Protein AF-A0A257SGB7-F1 (afdb_monomer)

Organism: NCBI:txid160808

Structure (mmCIF, N/CA/C/O backbone):
data_AF-A0A257SGB7-F1
#
_entry.id   AF-A0A257SGB7-F1
#
loop_
_atom_site.group_PDB
_atom_site.id
_atom_site.type_symbol
_atom_site.label_atom_id
_atom_site.label_alt_id
_atom_site.label_comp_id
_atom_site.label_asym_id
_atom_site.label_entity_id
_atom_site.label_seq_id
_atom_site.pdbx_PDB_ins_code
_atom_site.Cartn_x
_atom_site.Cartn_y
_atom_site.Cartn_z
_atom_site.occupancy
_atom_site.B_iso_or_equiv
_atom_site.auth_seq_id
_atom_site.auth_comp_id
_atom_site.auth_asym_id
_atom_site.auth_atom_id
_atom_site.pdbx_PDB_model_num
ATOM 1 N N . MET A 1 1 ? -51.794 -11.811 70.318 1.00 38.38 1 MET A N 1
ATOM 2 C CA . MET A 1 1 ? -51.859 -12.802 69.221 1.00 38.38 1 MET A CA 1
ATOM 3 C C . MET A 1 1 ? -51.939 -12.032 67.896 1.00 38.38 1 MET A C 1
ATOM 5 O O . MET A 1 1 ? -53.021 -11.659 67.485 1.00 38.38 1 MET A O 1
ATOM 9 N N . ILE A 1 2 ? -50.851 -11.337 67.547 1.00 39.12 2 ILE A N 1
ATOM 10 C CA . ILE A 1 2 ? -49.925 -11.574 66.412 1.00 39.12 2 ILE A CA 1
ATOM 11 C C . ILE A 1 2 ? -50.602 -11.453 65.033 1.00 39.12 2 ILE A C 1
ATOM 13 O O . ILE A 1 2 ? -51.213 -12.390 64.535 1.00 39.12 2 ILE A O 1
ATOM 17 N N . ILE A 1 3 ? -50.416 -10.280 64.424 1.00 42.62 3 ILE A N 1
ATOM 18 C CA . ILE A 1 3 ? -50.651 -9.964 63.009 1.00 42.62 3 ILE A CA 1
ATOM 19 C C . ILE A 1 3 ? -49.349 -10.279 62.252 1.00 42.62 3 ILE A C 1
ATOM 21 O O . ILE A 1 3 ? -48.311 -9.768 62.678 1.00 42.62 3 ILE A O 1
ATOM 25 N N . PRO A 1 4 ? -49.336 -11.021 61.127 1.00 54.44 4 PRO A N 1
ATOM 26 C CA . PRO A 1 4 ? -48.183 -11.015 60.245 1.00 54.44 4 PRO A CA 1
ATOM 27 C C . PRO A 1 4 ? -48.423 -10.059 59.074 1.00 54.44 4 PRO A C 1
ATOM 29 O O . PRO A 1 4 ? -49.190 -10.315 58.147 1.00 54.44 4 PRO A O 1
ATOM 32 N N . ILE A 1 5 ? -47.707 -8.944 59.142 1.00 46.41 5 ILE A N 1
ATOM 33 C CA . ILE A 1 5 ? -47.423 -8.020 58.050 1.00 46.41 5 ILE A CA 1
ATOM 34 C C . ILE A 1 5 ? -46.580 -8.777 57.009 1.00 46.41 5 ILE A C 1
ATOM 36 O O . ILE A 1 5 ? -45.416 -9.093 57.247 1.00 46.41 5 ILE A O 1
ATOM 40 N N . ARG A 1 6 ? -47.163 -9.098 55.848 1.00 44.22 6 ARG A N 1
ATOM 41 C CA . ARG A 1 6 ? -46.404 -9.548 54.671 1.00 44.22 6 ARG A CA 1
ATOM 42 C C . ARG A 1 6 ? -45.923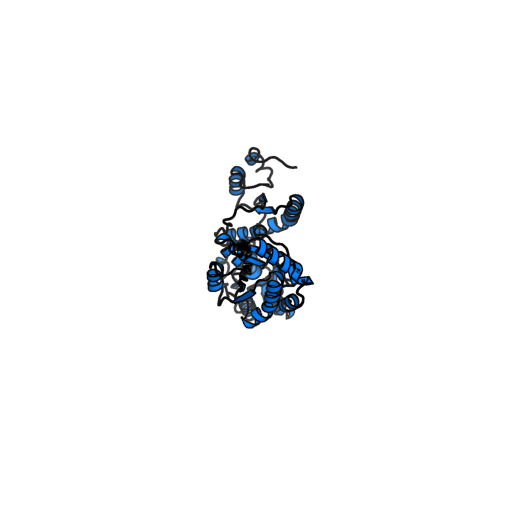 -8.315 53.907 1.00 44.22 6 ARG A C 1
ATOM 44 O O . ARG A 1 6 ? -46.617 -7.812 53.031 1.00 44.22 6 ARG A O 1
ATOM 51 N N . ILE A 1 7 ? -44.738 -7.823 54.269 1.00 47.91 7 ILE A N 1
ATOM 52 C CA . ILE A 1 7 ? -43.983 -6.859 53.461 1.00 47.91 7 ILE A CA 1
ATOM 53 C C . ILE A 1 7 ? -43.512 -7.579 52.197 1.00 47.91 7 ILE A C 1
ATOM 55 O O . ILE A 1 7 ? -42.670 -8.475 52.232 1.00 47.91 7 ILE A O 1
ATOM 59 N N . LEU A 1 8 ? -44.105 -7.180 51.078 1.00 43.34 8 LEU A N 1
ATOM 60 C CA . LEU A 1 8 ? -43.717 -7.543 49.726 1.00 43.34 8 LEU A CA 1
ATOM 61 C C . LEU A 1 8 ? -42.461 -6.738 49.353 1.00 43.34 8 LEU A C 1
ATOM 63 O O . LEU A 1 8 ? -42.541 -5.662 48.767 1.00 43.34 8 LEU A O 1
ATOM 67 N N . LEU A 1 9 ? -41.292 -7.242 49.747 1.00 42.91 9 LEU A N 1
ATOM 68 C CA . LEU A 1 9 ? -39.994 -6.770 49.266 1.00 42.91 9 LEU A CA 1
ATOM 69 C C . LEU A 1 9 ? -39.796 -7.285 47.832 1.00 42.91 9 LEU A C 1
ATOM 71 O O . LEU A 1 9 ? -39.232 -8.355 47.612 1.00 42.91 9 LEU A O 1
ATOM 75 N N . TYR A 1 10 ? -40.269 -6.522 46.842 1.00 45.97 10 TYR A N 1
ATOM 76 C CA . TYR A 1 10 ? -39.773 -6.636 45.470 1.00 45.97 10 TYR A CA 1
ATOM 77 C C . TYR A 1 10 ? -38.328 -6.126 45.449 1.00 45.97 10 TYR A C 1
ATOM 79 O O . TYR A 1 10 ? -38.057 -4.952 45.202 1.00 45.97 10 TYR A O 1
ATOM 87 N N . LEU A 1 11 ? -37.389 -7.022 45.757 1.00 46.91 11 LEU A N 1
ATOM 88 C CA . LEU A 1 11 ? -35.978 -6.830 45.457 1.00 46.91 11 LEU A CA 1
ATOM 89 C C . LEU A 1 11 ? -35.841 -6.761 43.932 1.00 46.91 11 LEU A C 1
ATOM 91 O O . LEU A 1 11 ? -35.886 -7.775 43.237 1.00 46.91 11 LEU A O 1
ATOM 95 N N . ILE A 1 12 ? -35.687 -5.542 43.419 1.00 53.22 12 ILE A N 1
ATOM 96 C CA . ILE A 1 12 ? -35.157 -5.285 42.084 1.00 53.22 12 ILE A CA 1
ATOM 97 C C . ILE A 1 12 ? -33.713 -5.800 42.103 1.00 53.22 12 ILE A C 1
ATOM 99 O O . ILE A 1 12 ? -32.777 -5.080 42.443 1.00 53.22 12 ILE A O 1
ATOM 103 N N . PHE A 1 13 ? -33.530 -7.079 41.776 1.00 46.28 13 PHE A N 1
ATOM 104 C CA . PHE A 1 13 ? -32.245 -7.586 41.318 1.00 46.28 13 PHE A CA 1
ATOM 105 C C . PHE A 1 13 ? -31.988 -6.933 39.960 1.00 46.28 13 PHE A C 1
ATOM 107 O O . PHE A 1 13 ? -32.364 -7.455 38.912 1.00 46.28 13 PHE A O 1
ATOM 114 N N . PHE A 1 14 ? -31.365 -5.754 39.979 1.00 47.44 14 PHE A N 1
ATOM 115 C CA . PHE A 1 14 ? -30.636 -5.260 38.822 1.00 47.44 14 PHE A CA 1
ATOM 116 C C . PHE A 1 14 ? -29.488 -6.249 38.620 1.00 47.44 14 PHE A C 1
ATOM 118 O O . PHE A 1 14 ? -28.432 -6.146 39.244 1.00 47.44 14 PHE A O 1
ATOM 125 N N . VAL A 1 15 ? -29.738 -7.284 37.817 1.00 44.25 15 VAL A N 1
ATOM 126 C CA . VAL A 1 15 ? -28.698 -8.179 37.328 1.00 44.25 15 VAL A CA 1
ATOM 127 C C . VAL A 1 15 ? -27.808 -7.316 36.446 1.00 44.25 15 VAL A C 1
ATOM 129 O O . VAL A 1 15 ? -28.051 -7.147 35.253 1.00 44.25 15 VAL A O 1
ATOM 132 N N . PHE A 1 16 ? -26.794 -6.714 37.060 1.00 46.31 16 PHE A N 1
ATOM 133 C CA . PHE A 1 16 ? -25.636 -6.191 36.362 1.00 46.31 16 PHE A CA 1
ATOM 134 C C . PHE A 1 16 ? -24.950 -7.413 35.749 1.00 46.31 16 PHE A C 1
ATOM 136 O O . PHE A 1 16 ? -24.080 -8.025 36.359 1.00 46.31 16 PHE A O 1
ATOM 143 N N . SER A 1 17 ? -25.410 -7.842 34.571 1.00 43.00 17 SER A N 1
ATOM 144 C CA . SER A 1 17 ? -24.612 -8.735 33.742 1.00 43.00 17 SER A CA 1
ATOM 145 C C . SER A 1 17 ? -23.359 -7.940 33.395 1.00 43.00 17 SER A C 1
ATOM 147 O O . SER A 1 17 ? -23.495 -6.916 32.715 1.00 43.00 17 SER A O 1
ATOM 149 N N . PRO A 1 18 ? -22.158 -8.321 33.872 1.00 51.88 18 PRO A N 1
ATOM 150 C CA . PRO A 1 18 ? -20.948 -7.729 33.335 1.00 51.88 18 PRO A CA 1
ATOM 151 C C . PRO A 1 18 ? -21.012 -7.958 31.828 1.00 51.88 18 PRO A C 1
ATOM 153 O O . PRO A 1 18 ? -21.207 -9.090 31.382 1.00 51.88 18 PRO A O 1
ATOM 156 N N . ALA A 1 19 ? -20.967 -6.874 31.050 1.00 57.25 19 ALA A N 1
ATOM 157 C CA . ALA A 1 19 ? -20.924 -6.978 29.602 1.00 57.25 19 ALA A CA 1
ATOM 158 C C . ALA A 1 19 ? -19.784 -7.945 29.262 1.00 57.25 19 ALA A C 1
ATOM 160 O O . ALA A 1 19 ? -18.645 -7.706 29.665 1.00 57.25 19 ALA A O 1
ATOM 161 N N . ALA A 1 20 ? -20.113 -9.074 28.629 1.00 60.06 20 ALA A N 1
ATOM 162 C CA . ALA A 1 20 ? -19.128 -10.085 28.280 1.00 60.06 20 ALA A CA 1
ATOM 163 C C . ALA A 1 20 ? -18.016 -9.402 27.478 1.00 60.06 20 ALA A C 1
ATOM 165 O O . ALA A 1 20 ? -18.291 -8.800 26.439 1.00 60.06 20 ALA A O 1
ATOM 166 N N . GLN A 1 21 ? -16.791 -9.448 28.002 1.00 61.88 21 GLN A N 1
ATOM 167 C CA . GLN A 1 21 ? -15.636 -8.826 27.372 1.00 61.88 21 GLN A CA 1
ATOM 168 C C . GLN A 1 21 ? -15.457 -9.453 25.987 1.00 61.88 21 GLN A C 1
ATOM 170 O O . GLN A 1 21 ? -15.269 -10.665 25.866 1.00 61.88 21 GLN A O 1
ATOM 175 N N . ALA A 1 22 ? -15.578 -8.650 24.935 1.00 70.31 22 ALA A N 1
ATOM 176 C CA . ALA A 1 22 ? -15.401 -9.131 23.583 1.00 70.31 22 ALA A CA 1
ATOM 177 C C . ALA A 1 22 ? -13.922 -9.478 23.366 1.00 70.31 22 ALA A C 1
ATOM 179 O O . ALA A 1 22 ? -13.005 -8.760 23.778 1.00 70.31 22 ALA A O 1
ATOM 180 N N . GLN A 1 23 ? -13.681 -10.598 22.688 1.00 85.88 23 GLN A N 1
ATOM 181 C CA . GLN A 1 23 ? -12.353 -10.945 22.206 1.00 85.88 23 GLN A CA 1
ATOM 182 C C . GLN A 1 23 ? -12.193 -10.379 20.794 1.00 85.88 23 GLN A C 1
ATOM 184 O O . GLN A 1 23 ? -12.858 -10.819 19.857 1.00 85.88 23 GLN A O 1
ATOM 189 N N . LEU A 1 24 ? -11.325 -9.381 20.645 1.00 91.81 24 LEU A N 1
ATOM 190 C CA . LEU A 1 24 ? -10.947 -8.810 19.360 1.00 91.81 24 LEU A CA 1
ATOM 191 C C . LEU A 1 24 ? -9.713 -9.538 18.835 1.00 91.81 24 LEU A C 1
ATOM 193 O O . LEU A 1 24 ? -8.635 -9.481 19.424 1.00 91.81 24 LEU A O 1
ATOM 197 N N . ARG A 1 25 ? -9.848 -10.213 17.700 1.00 93.50 25 ARG A N 1
ATOM 198 C CA . ARG A 1 25 ? -8.717 -10.760 16.958 1.00 93.50 25 ARG A CA 1
ATOM 199 C C . ARG A 1 25 ? -8.204 -9.717 15.972 1.00 93.50 25 ARG A C 1
ATOM 201 O O . ARG A 1 25 ? -8.952 -9.302 15.086 1.00 93.50 25 ARG A O 1
ATOM 208 N N . LEU A 1 26 ? -6.945 -9.316 16.142 1.00 95.50 26 LEU A N 1
ATOM 209 C CA . LEU A 1 26 ? -6.181 -8.503 15.203 1.00 95.50 26 LEU A CA 1
ATOM 210 C C . LEU A 1 26 ? -5.444 -9.428 14.228 1.00 95.50 26 LEU A C 1
ATOM 212 O O . LEU A 1 26 ? -4.436 -10.038 14.583 1.00 95.50 26 LEU A O 1
ATOM 216 N N . LEU A 1 27 ? -5.977 -9.532 13.015 1.00 94.75 27 LEU A N 1
ATOM 217 C CA . LEU A 1 27 ? -5.407 -10.291 11.907 1.00 94.75 27 LEU A CA 1
ATOM 218 C C . LEU A 1 27 ? -4.264 -9.504 11.250 1.00 94.75 27 LEU A C 1
ATOM 220 O O . LEU A 1 27 ? -4.461 -8.357 10.842 1.00 94.75 27 LEU A O 1
ATOM 224 N N . LEU A 1 28 ? -3.093 -10.128 11.138 1.00 94.25 28 LEU A N 1
ATOM 225 C CA . LEU A 1 28 ? -1.873 -9.542 10.587 1.00 94.25 28 LEU A CA 1
ATOM 226 C C . LEU A 1 28 ? -1.404 -10.313 9.338 1.00 94.25 28 LEU A C 1
ATOM 228 O O . LEU A 1 28 ? -1.399 -11.548 9.356 1.00 94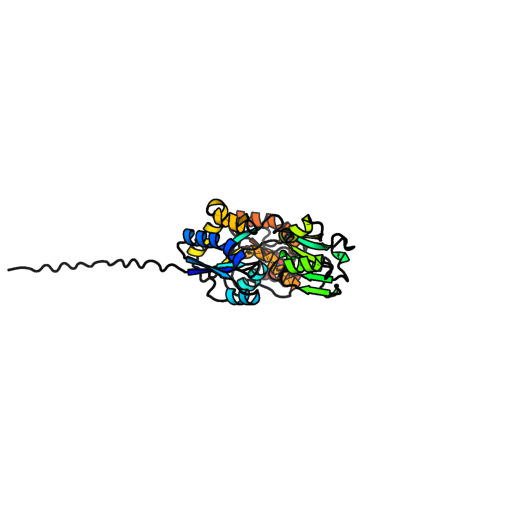.25 28 LEU A O 1
ATOM 232 N N . PRO A 1 29 ? -0.985 -9.606 8.271 1.00 90.69 29 PRO A N 1
ATOM 233 C CA . PRO A 1 29 ? -0.507 -10.218 7.041 1.00 90.69 29 PRO A CA 1
ATOM 234 C C . PRO A 1 29 ? 0.903 -10.804 7.223 1.00 90.69 29 PRO A C 1
ATOM 236 O O . PRO A 1 29 ? 1.657 -10.355 8.094 1.00 90.69 29 PRO A O 1
ATOM 239 N N . PRO A 1 30 ? 1.300 -11.777 6.386 1.00 88.12 30 PRO A N 1
ATOM 240 C CA . PRO A 1 30 ? 2.583 -12.482 6.476 1.00 88.12 30 PRO A CA 1
ATOM 241 C C . PRO A 1 30 ? 3.748 -11.668 5.877 1.00 88.12 30 PRO A C 1
ATOM 243 O O . PRO A 1 30 ? 4.520 -12.172 5.067 1.00 88.12 30 PRO A O 1
ATOM 246 N N . VAL A 1 31 ? 3.877 -10.393 6.249 1.00 82.69 31 VAL A N 1
ATOM 247 C CA . VAL A 1 31 ? 4.901 -9.482 5.693 1.00 82.69 31 VAL A CA 1
ATOM 248 C C . VAL A 1 31 ? 6.280 -9.652 6.343 1.00 82.69 31 VAL A C 1
ATOM 250 O O . VAL A 1 31 ? 7.287 -9.171 5.830 1.00 82.69 31 VAL A O 1
ATOM 253 N N . SER A 1 32 ? 6.347 -10.332 7.491 1.00 84.81 32 SER A N 1
ATOM 254 C CA . SER A 1 32 ? 7.586 -10.661 8.200 1.00 84.81 32 SER A CA 1
ATOM 255 C C . SER A 1 32 ? 7.400 -11.918 9.056 1.00 84.81 32 SER A C 1
ATOM 257 O O . SER A 1 32 ? 6.320 -12.511 9.082 1.00 84.81 32 SER A O 1
ATOM 259 N N . SER A 1 33 ? 8.445 -12.334 9.777 1.00 86.88 33 SER A N 1
ATOM 260 C CA . SER A 1 33 ? 8.363 -13.495 10.666 1.00 86.88 33 SER A CA 1
ATOM 261 C C . SER A 1 33 ? 7.323 -13.272 11.781 1.00 86.88 33 SER A C 1
ATOM 263 O O . SER A 1 33 ? 7.205 -12.147 12.283 1.00 86.88 33 SER A O 1
ATOM 265 N N . PRO A 1 34 ? 6.609 -14.318 12.244 1.00 88.75 34 PRO A N 1
ATOM 266 C CA . PRO A 1 34 ? 5.645 -14.184 13.337 1.00 88.75 34 PRO A CA 1
ATOM 267 C C . PRO A 1 34 ? 6.242 -13.572 14.609 1.00 88.75 34 PRO A C 1
ATOM 269 O O . PRO A 1 34 ? 5.581 -12.782 15.273 1.00 88.75 34 PRO A O 1
ATOM 272 N N . ALA A 1 35 ? 7.505 -13.874 14.929 1.00 91.25 35 ALA A N 1
ATOM 273 C CA . ALA A 1 35 ? 8.189 -13.302 16.088 1.00 91.25 35 ALA A CA 1
ATOM 274 C C . ALA A 1 35 ? 8.404 -11.785 15.942 1.00 91.25 35 ALA A C 1
ATOM 276 O O . ALA A 1 35 ? 8.120 -11.029 16.872 1.00 91.25 35 ALA A O 1
ATOM 277 N N . THR A 1 36 ? 8.848 -11.335 14.763 1.00 91.50 36 THR A N 1
ATOM 278 C CA . THR A 1 36 ? 9.008 -9.907 14.446 1.00 91.50 36 THR A CA 1
ATOM 279 C C . THR A 1 36 ? 7.668 -9.180 14.516 1.00 91.50 36 THR A C 1
ATOM 281 O O . THR A 1 36 ? 7.559 -8.142 15.166 1.00 91.50 36 THR A O 1
ATOM 284 N N . MET A 1 37 ? 6.631 -9.756 13.903 1.00 92.62 37 MET A N 1
ATOM 285 C CA . MET A 1 37 ? 5.285 -9.184 13.905 1.00 92.62 37 MET A CA 1
ATOM 286 C C . MET A 1 37 ? 4.687 -9.147 15.318 1.00 92.62 37 MET A C 1
ATOM 288 O O . MET A 1 37 ? 4.088 -8.146 15.705 1.00 92.62 37 MET A O 1
ATOM 292 N N . TYR A 1 38 ? 4.884 -10.191 16.128 1.00 94.88 38 TYR A N 1
ATOM 293 C CA . TYR A 1 38 ? 4.432 -10.214 17.519 1.00 94.88 38 TYR A CA 1
ATOM 294 C C . TYR A 1 38 ? 5.105 -9.118 18.345 1.00 94.88 38 TYR A C 1
ATOM 296 O O . TYR A 1 38 ? 4.416 -8.356 19.020 1.00 94.88 38 TYR A O 1
ATOM 304 N N . ALA A 1 39 ? 6.432 -8.991 18.258 1.00 94.94 39 ALA A N 1
ATOM 305 C CA . ALA A 1 39 ? 7.172 -7.956 18.975 1.00 94.94 39 ALA A CA 1
ATOM 306 C C . ALA A 1 39 ? 6.699 -6.541 18.599 1.00 94.94 39 ALA A C 1
ATOM 308 O O . ALA A 1 39 ? 6.560 -5.689 19.477 1.00 94.94 39 ALA A O 1
ATOM 309 N N . ALA A 1 40 ? 6.398 -6.310 17.318 1.00 94.56 40 ALA A N 1
ATOM 310 C CA . ALA A 1 40 ? 5.922 -5.025 16.819 1.00 94.56 40 ALA A CA 1
ATOM 311 C C . ALA A 1 40 ? 4.482 -4.702 17.270 1.00 94.56 40 ALA A C 1
ATOM 313 O O . ALA A 1 40 ? 4.202 -3.588 17.712 1.00 94.56 40 ALA A O 1
ATOM 314 N N . PHE A 1 41 ? 3.560 -5.667 17.193 1.00 96.62 41 PHE A N 1
ATOM 315 C CA . PHE A 1 41 ? 2.127 -5.416 17.395 1.00 96.62 41 PHE A CA 1
ATOM 316 C C . PHE A 1 41 ? 1.607 -5.725 18.805 1.00 96.62 41 PHE A C 1
ATOM 318 O O . PHE A 1 41 ? 0.541 -5.223 19.169 1.00 96.62 41 PHE A O 1
ATOM 325 N N . ALA A 1 42 ? 2.318 -6.501 19.630 1.00 97.38 42 ALA A N 1
ATOM 326 C CA . ALA A 1 42 ? 1.843 -6.853 20.974 1.00 97.38 42 ALA A CA 1
ATOM 327 C C . ALA A 1 42 ? 1.614 -5.624 21.875 1.00 97.38 42 ALA A C 1
ATOM 329 O O . ALA A 1 42 ? 0.563 -5.557 22.521 1.00 97.38 42 ALA A O 1
ATOM 330 N N . PRO A 1 43 ? 2.494 -4.600 21.889 1.00 97.94 43 PRO A N 1
ATOM 331 C CA . PRO A 1 43 ? 2.239 -3.404 22.687 1.00 97.94 43 PRO A CA 1
ATOM 332 C C . PRO A 1 43 ? 1.055 -2.577 22.159 1.00 97.94 43 PRO A C 1
ATOM 334 O O . PRO A 1 43 ? 0.324 -1.983 22.953 1.00 97.94 43 PRO A O 1
ATOM 337 N N . LEU A 1 44 ? 0.822 -2.570 20.838 1.00 97.94 44 LEU A N 1
ATOM 338 C CA . LEU A 1 44 ? -0.361 -1.934 20.251 1.00 97.94 44 LEU A CA 1
ATOM 339 C C . LEU A 1 44 ? -1.640 -2.673 20.664 1.00 97.94 44 LEU A C 1
ATOM 341 O O . LEU A 1 44 ? -2.599 -2.030 21.082 1.00 97.94 44 LEU A O 1
ATOM 345 N N . ALA A 1 45 ? -1.653 -4.007 20.609 1.00 97.44 45 ALA A N 1
ATOM 346 C CA . ALA A 1 45 ? -2.790 -4.811 21.052 1.00 97.44 45 ALA A CA 1
ATOM 347 C C . ALA A 1 45 ? -3.119 -4.562 22.532 1.00 97.44 45 ALA A C 1
ATOM 349 O O . ALA A 1 45 ? -4.275 -4.306 22.868 1.00 97.44 45 ALA A O 1
ATOM 350 N N . ALA A 1 46 ? -2.108 -4.540 23.406 1.00 98.00 46 ALA A N 1
ATOM 351 C CA . ALA A 1 46 ? -2.291 -4.228 24.823 1.00 98.00 46 ALA A CA 1
ATOM 352 C C . ALA A 1 46 ? -2.878 -2.820 25.038 1.00 98.00 46 ALA A C 1
ATOM 354 O O . ALA A 1 46 ? -3.800 -2.637 25.837 1.00 98.00 46 ALA A O 1
ATOM 355 N N . TYR A 1 47 ? -2.384 -1.827 24.293 1.00 98.19 47 TYR A N 1
ATOM 356 C CA . TYR A 1 47 ? -2.910 -0.466 24.332 1.00 98.19 47 TYR A CA 1
ATOM 357 C C . TYR A 1 47 ? -4.375 -0.391 23.878 1.00 98.19 47 TYR A C 1
ATOM 359 O O . TYR A 1 47 ? -5.204 0.190 24.581 1.00 98.19 47 TYR A O 1
ATOM 367 N N . LEU A 1 48 ? -4.710 -1.009 22.742 1.00 97.62 48 LEU A N 1
ATOM 368 C CA . LEU A 1 48 ? -6.078 -1.046 22.224 1.00 97.62 48 LEU A CA 1
ATOM 369 C C . LEU A 1 48 ? -7.022 -1.766 23.191 1.00 97.62 48 LEU A C 1
ATOM 371 O O . LEU A 1 48 ? -8.141 -1.298 23.404 1.00 97.62 48 LEU A O 1
ATOM 375 N N . GLY A 1 49 ? -6.566 -2.845 23.831 1.00 96.69 49 GLY A N 1
ATOM 376 C CA . GLY A 1 49 ? -7.338 -3.541 24.858 1.00 96.69 49 GLY A CA 1
ATOM 377 C C . GLY A 1 49 ? -7.644 -2.644 26.056 1.00 96.69 49 GLY A C 1
ATOM 378 O O . GLY A 1 49 ? -8.802 -2.484 26.435 1.00 96.69 49 GLY A O 1
ATOM 379 N N . LYS A 1 50 ? -6.637 -1.931 26.578 1.00 96.62 50 LYS A N 1
ATOM 380 C CA . LYS A 1 50 ? -6.834 -0.952 27.661 1.00 96.62 50 LYS A CA 1
ATOM 381 C C . LYS A 1 50 ? -7.786 0.182 27.263 1.00 96.62 50 LYS A C 1
ATOM 383 O O . LYS A 1 50 ? -8.614 0.591 28.070 1.00 96.62 50 LYS A O 1
ATOM 388 N N . ALA A 1 51 ? -7.664 0.700 26.042 1.00 95.56 51 ALA A N 1
ATOM 389 C CA . ALA A 1 51 ? -8.474 1.821 25.565 1.00 95.56 51 ALA A CA 1
ATOM 390 C C . ALA A 1 51 ? -9.944 1.444 25.316 1.00 95.56 51 ALA A C 1
ATOM 392 O O . ALA A 1 51 ? -10.828 2.296 25.404 1.00 95.56 51 ALA A O 1
ATOM 393 N N . THR A 1 52 ? -10.213 0.179 24.990 1.00 94.31 52 THR A N 1
ATOM 394 C CA . THR A 1 52 ? -11.559 -0.297 24.639 1.00 94.31 52 THR A CA 1
ATOM 395 C C . THR A 1 52 ? -12.249 -1.078 25.751 1.00 94.31 52 THR A C 1
ATOM 397 O O . THR A 1 52 ? -13.474 -1.190 25.721 1.00 94.31 52 THR A O 1
ATOM 400 N N . GLY A 1 53 ? -11.487 -1.585 26.723 1.00 94.12 53 GLY A N 1
ATOM 401 C CA . GLY A 1 53 ? -11.952 -2.551 27.715 1.00 94.12 53 GLY A CA 1
ATOM 402 C C . GLY A 1 53 ? -12.004 -3.989 27.187 1.00 94.12 53 GLY A C 1
ATOM 403 O O . GLY A 1 53 ? -12.374 -4.884 27.936 1.00 94.12 53 GLY A O 1
ATOM 404 N N . GLU A 1 54 ? -11.620 -4.231 25.932 1.00 92.94 54 GLU A N 1
ATOM 405 C CA . GLU A 1 54 ? -11.689 -5.541 25.280 1.00 92.94 54 GLU A CA 1
ATOM 406 C C . GLU A 1 54 ? -10.360 -6.300 25.375 1.00 92.94 54 GLU A C 1
ATOM 408 O O . GLU A 1 54 ? -9.299 -5.717 25.599 1.00 92.94 54 GLU A O 1
ATOM 413 N N . THR A 1 55 ? -10.390 -7.613 25.151 1.00 94.06 55 THR A N 1
ATOM 414 C CA . THR A 1 55 ? -9.151 -8.389 24.992 1.00 94.06 55 THR A CA 1
ATOM 415 C C . THR A 1 55 ? -8.751 -8.402 23.523 1.00 94.06 55 THR A C 1
ATOM 417 O O . THR A 1 55 ? -9.483 -8.941 22.696 1.00 94.06 55 THR A O 1
ATOM 420 N N . VAL A 1 56 ? -7.585 -7.841 23.186 1.00 95.69 56 VAL A N 1
ATOM 421 C CA . VAL A 1 56 ? -7.053 -7.844 21.812 1.00 95.69 56 VAL A CA 1
ATOM 422 C C . VAL A 1 56 ? -5.979 -8.921 21.676 1.00 95.69 56 VAL A C 1
ATOM 424 O O . VAL A 1 56 ? -4.953 -8.874 22.349 1.00 95.69 56 VAL A O 1
ATOM 427 N N . THR A 1 57 ? -6.209 -9.887 20.792 1.00 95.00 57 THR A N 1
ATOM 428 C CA . THR A 1 57 ? -5.289 -10.997 20.499 1.00 95.00 57 THR A CA 1
ATOM 429 C C . THR A 1 57 ? -4.719 -10.868 19.095 1.00 95.00 57 THR A C 1
ATOM 431 O O . THR A 1 57 ? -5.422 -10.435 18.186 1.00 95.00 57 THR A O 1
ATOM 434 N N . LEU A 1 58 ? -3.452 -11.237 18.909 1.00 95.38 58 LEU A N 1
ATOM 435 C CA . LEU A 1 58 ? -2.804 -11.228 17.597 1.00 95.38 58 LEU A CA 1
ATOM 436 C C . LEU A 1 58 ? -3.021 -12.565 16.886 1.00 95.38 58 LEU A C 1
ATOM 438 O O . LEU A 1 58 ? -2.852 -13.621 17.494 1.00 95.38 58 LEU A O 1
ATOM 442 N N . HIS A 1 59 ? -3.355 -12.513 15.600 1.00 93.69 59 HIS A N 1
ATOM 443 C CA . HIS A 1 59 ? -3.439 -13.678 14.721 1.00 93.69 59 HIS A CA 1
ATOM 444 C C . HIS A 1 59 ? -2.604 -13.423 13.472 1.00 93.69 59 HIS A C 1
ATOM 446 O O . HIS A 1 59 ? -2.781 -12.403 12.810 1.00 93.69 59 HIS A O 1
ATOM 452 N N . PHE A 1 60 ? -1.707 -14.351 13.155 1.00 92.56 60 PHE A N 1
ATOM 453 C CA . PHE A 1 60 ? -0.787 -14.245 12.027 1.00 92.56 60 PHE A CA 1
ATOM 454 C C . PHE A 1 60 ? -1.178 -15.279 10.980 1.00 92.56 60 PHE A C 1
ATOM 456 O O . PHE A 1 60 ? -1.216 -16.474 11.279 1.00 92.56 60 PHE A O 1
ATOM 463 N N . SER A 1 61 ? -1.453 -14.829 9.762 1.00 91.19 61 SER A N 1
ATOM 464 C CA . SER A 1 61 ? -1.712 -15.744 8.652 1.00 91.19 61 SER A CA 1
ATOM 465 C C . SER A 1 61 ? -0.419 -16.409 8.186 1.00 91.19 61 SER A C 1
ATOM 467 O O . SER A 1 61 ? 0.648 -15.800 8.213 1.00 91.19 61 SER A O 1
ATOM 469 N N . ALA A 1 62 ? -0.510 -17.654 7.717 1.00 88.25 62 ALA A N 1
ATOM 470 C CA . ALA A 1 62 ? 0.658 -18.404 7.244 1.00 88.25 62 ALA A CA 1
ATOM 471 C C . ALA A 1 62 ? 1.206 -17.885 5.904 1.00 88.25 62 ALA A C 1
ATOM 473 O O . ALA A 1 62 ? 2.409 -17.910 5.661 1.00 88.25 62 ALA A O 1
ATOM 474 N N . ASN A 1 63 ? 0.313 -17.444 5.020 1.00 88.94 63 ASN A N 1
ATOM 475 C CA . ASN A 1 63 ? 0.622 -16.898 3.705 1.00 88.94 63 ASN A CA 1
ATOM 476 C C . ASN A 1 63 ? -0.516 -15.966 3.254 1.00 88.94 63 ASN A C 1
ATOM 478 O O . ASN A 1 63 ? -1.512 -15.791 3.963 1.00 88.94 63 ASN A O 1
ATOM 482 N N . LEU A 1 64 ? -0.338 -15.324 2.099 1.00 88.69 64 LEU A N 1
ATOM 483 C CA . LEU A 1 64 ? -1.266 -14.307 1.616 1.00 88.69 64 LEU A CA 1
ATOM 484 C C . LEU A 1 64 ? -2.647 -14.890 1.261 1.00 88.69 64 LEU A C 1
ATOM 486 O O . LEU A 1 64 ? -3.663 -14.247 1.519 1.00 88.69 64 LEU A O 1
ATOM 490 N N . ASP A 1 65 ? -2.710 -16.120 0.748 1.00 90.69 65 ASP A N 1
ATOM 491 C CA . ASP A 1 65 ? -3.981 -16.791 0.445 1.00 90.69 65 ASP A CA 1
ATOM 492 C C . ASP A 1 65 ? -4.758 -17.119 1.725 1.00 90.69 65 ASP A C 1
ATOM 494 O O . ASP A 1 65 ? -5.959 -16.852 1.813 1.00 90.69 65 ASP A O 1
ATOM 498 N N . SER A 1 66 ? -4.065 -17.612 2.758 1.00 91.44 66 SER A N 1
ATOM 499 C CA . SER A 1 66 ? -4.629 -17.781 4.099 1.00 91.44 66 SER A CA 1
ATOM 500 C C . SER A 1 66 ? -5.114 -16.454 4.669 1.00 91.44 66 SER A C 1
ATOM 502 O O . SER A 1 66 ? -6.212 -16.412 5.211 1.00 91.44 66 SER A O 1
ATOM 504 N N . PHE A 1 67 ? -4.358 -15.366 4.497 1.00 92.19 67 PHE A N 1
ATOM 505 C CA . PHE A 1 67 ? -4.780 -14.041 4.948 1.00 92.19 67 PHE A CA 1
ATOM 506 C C . PHE A 1 67 ? -6.084 -13.600 4.277 1.00 92.19 67 PHE A C 1
ATOM 508 O O . PHE A 1 67 ? -7.003 -13.153 4.961 1.00 92.19 67 PHE A O 1
ATOM 515 N N . TYR A 1 68 ? -6.214 -13.781 2.958 1.00 91.06 68 TYR A N 1
ATOM 516 C CA . TYR A 1 68 ? -7.462 -13.486 2.250 1.00 91.06 68 TYR A CA 1
ATOM 517 C C . TYR A 1 68 ? -8.629 -14.346 2.732 1.00 91.06 68 TYR A C 1
ATOM 519 O O . TYR A 1 68 ? -9.723 -13.821 2.937 1.00 91.06 68 TYR A O 1
ATOM 527 N N . ALA A 1 69 ? -8.415 -15.649 2.921 1.00 90.44 69 ALA A N 1
ATOM 528 C CA . ALA A 1 69 ? -9.451 -16.550 3.408 1.00 90.44 69 ALA A CA 1
ATOM 529 C C . ALA A 1 69 ? -9.895 -16.182 4.834 1.00 90.44 69 ALA A C 1
ATOM 531 O O . ALA A 1 69 ? -11.088 -16.069 5.098 1.00 90.44 69 ALA A O 1
ATOM 532 N N . GLU A 1 70 ? -8.946 -15.936 5.737 1.00 91.12 70 GLU A N 1
ATOM 533 C CA . GLU A 1 70 ? -9.199 -15.580 7.136 1.00 91.12 70 GLU A CA 1
ATOM 534 C C . GLU A 1 70 ? -9.862 -14.206 7.279 1.00 91.12 70 GLU A C 1
ATOM 536 O O . GLU A 1 70 ? -10.754 -14.046 8.112 1.00 91.12 70 GLU A O 1
ATOM 541 N N . ALA A 1 71 ? -9.484 -13.227 6.451 1.00 90.31 71 ALA A N 1
ATOM 542 C CA . ALA A 1 71 ? -10.100 -11.900 6.449 1.00 90.31 71 ALA A CA 1
ATOM 543 C C . ALA A 1 71 ? -11.563 -11.924 5.965 1.00 90.31 71 ALA A C 1
ATOM 545 O O . ALA A 1 71 ? -12.363 -11.086 6.368 1.00 90.31 71 ALA A O 1
ATOM 546 N N . LYS A 1 72 ? -11.945 -12.901 5.135 1.00 86.31 72 LYS A N 1
ATOM 547 C CA . LYS A 1 72 ? -13.346 -13.116 4.725 1.00 86.31 72 LYS A CA 1
ATOM 548 C C . LYS A 1 72 ? -14.161 -13.881 5.774 1.00 86.31 72 LYS A C 1
ATOM 550 O O . LYS A 1 72 ? -15.390 -13.917 5.722 1.00 86.31 72 LYS A O 1
ATOM 555 N N . MET A 1 73 ? -13.505 -14.514 6.748 1.00 80.25 73 MET A N 1
ATOM 556 C CA . MET A 1 73 ? -14.201 -15.239 7.806 1.00 80.25 73 MET A CA 1
ATOM 557 C C . MET A 1 73 ? -14.738 -14.277 8.877 1.00 80.25 73 MET A C 1
ATOM 559 O O . MET A 1 73 ? -14.079 -13.303 9.242 1.00 80.25 73 MET A O 1
ATOM 563 N N . PRO A 1 74 ? -15.882 -14.592 9.514 1.00 63.19 74 PRO A N 1
ATOM 564 C CA . PRO A 1 74 ? -16.476 -13.769 10.576 1.00 63.19 74 PRO A CA 1
ATOM 565 C C . PRO A 1 74 ? -15.646 -13.714 11.876 1.00 63.19 74 PRO A C 1
ATOM 567 O O . PRO A 1 74 ? -16.095 -13.155 12.877 1.00 63.19 74 PRO A O 1
ATOM 570 N N . VAL A 1 75 ? -14.455 -14.318 11.877 1.00 64.69 75 VAL A N 1
ATOM 571 C CA . VAL A 1 75 ? -13.589 -14.509 13.041 1.00 64.69 75 VAL A CA 1
ATOM 572 C C . VAL A 1 75 ? -12.585 -13.361 13.210 1.00 64.69 75 VAL A C 1
ATOM 574 O O . VAL A 1 75 ? -12.132 -13.136 14.329 1.00 64.69 75 VAL A O 1
ATOM 577 N N . ALA A 1 76 ? -12.260 -12.606 12.154 1.00 63.34 76 ALA A N 1
ATOM 578 C CA . ALA A 1 76 ? -11.403 -11.425 12.254 1.00 63.34 76 ALA A CA 1
ATOM 579 C C . ALA A 1 76 ? -12.242 -10.174 12.569 1.00 63.34 76 ALA A C 1
ATOM 581 O O . ALA A 1 76 ? -13.079 -9.727 11.778 1.00 63.34 76 ALA A O 1
ATOM 582 N N . GLN A 1 77 ? -12.043 -9.600 13.756 1.00 86.00 77 GLN A N 1
ATOM 583 C CA . GLN A 1 77 ? -12.737 -8.374 14.156 1.00 86.00 77 GLN A CA 1
ATOM 584 C C . GLN A 1 77 ? -11.978 -7.130 13.695 1.00 86.00 77 GLN A C 1
ATOM 586 O O . GLN A 1 77 ? -12.607 -6.164 13.269 1.00 86.00 77 GLN A O 1
ATOM 591 N N . VAL A 1 78 ? -10.645 -7.160 13.741 1.00 94.19 78 VAL A N 1
ATOM 592 C CA . VAL A 1 78 ? -9.770 -6.079 13.274 1.00 94.19 78 VAL A CA 1
ATOM 593 C C . VAL A 1 78 ? -8.682 -6.678 12.388 1.00 94.19 78 VAL A C 1
ATOM 595 O O . VAL A 1 78 ? -8.153 -7.743 12.689 1.00 94.19 78 VAL A O 1
ATOM 598 N N . THR A 1 79 ? -8.333 -6.010 11.297 1.00 95.06 79 THR A N 1
ATOM 599 C CA . THR A 1 79 ? -7.334 -6.495 10.343 1.00 95.06 79 THR A CA 1
ATOM 600 C C . THR A 1 79 ? -6.396 -5.360 9.958 1.00 95.06 79 THR A C 1
ATOM 602 O O . THR A 1 79 ? -6.854 -4.252 9.673 1.00 95.06 79 THR A O 1
ATOM 605 N N . PHE A 1 80 ? -5.093 -5.639 9.964 1.00 95.62 80 PHE A N 1
ATOM 606 C CA . PHE A 1 80 ? -4.081 -4.783 9.353 1.00 95.62 80 PHE A CA 1
ATOM 607 C C . PHE A 1 80 ? -3.981 -5.142 7.872 1.00 95.62 80 PHE A C 1
ATOM 609 O O . PHE A 1 80 ? -3.654 -6.276 7.533 1.00 95.62 80 PHE A O 1
ATOM 616 N N . PHE A 1 81 ? -4.302 -4.205 6.992 1.00 94.25 81 PHE A N 1
ATOM 617 C CA . PHE A 1 81 ? -4.319 -4.440 5.558 1.00 94.25 81 PHE A CA 1
ATOM 618 C C . PHE A 1 81 ? -3.234 -3.640 4.852 1.00 94.25 81 PHE A C 1
ATOM 620 O O . PHE A 1 81 ? -3.130 -2.429 5.043 1.00 94.25 81 PHE A O 1
ATOM 627 N N . CYS A 1 82 ? -2.543 -4.306 3.929 1.00 93.06 82 CYS A N 1
ATOM 628 C CA . CYS A 1 82 ? -1.939 -3.629 2.789 1.00 93.06 82 CYS A CA 1
ATOM 629 C C . CYS A 1 82 ? -3.043 -3.140 1.828 1.00 93.06 82 CYS A C 1
ATOM 631 O O . CYS A 1 82 ? -4.093 -3.793 1.737 1.00 93.06 82 CYS A O 1
ATOM 633 N N . PRO A 1 83 ? -2.839 -2.045 1.071 1.00 92.62 83 PRO A N 1
ATOM 634 C CA . PRO A 1 83 ? -3.895 -1.421 0.278 1.00 92.62 83 PRO A CA 1
ATOM 635 C C . PRO A 1 83 ? -4.607 -2.366 -0.692 1.00 92.62 83 PRO A C 1
ATOM 637 O O . PRO A 1 83 ? -5.833 -2.413 -0.707 1.00 92.62 83 PRO A O 1
ATOM 640 N N . ILE A 1 84 ? -3.877 -3.171 -1.474 1.00 93.38 84 ILE A N 1
ATOM 641 C CA . ILE A 1 84 ? -4.504 -4.083 -2.447 1.00 93.38 84 ILE A CA 1
ATOM 642 C C . ILE A 1 84 ? -5.298 -5.165 -1.711 1.00 93.38 84 ILE A C 1
ATOM 644 O O . ILE A 1 84 ? -6.386 -5.553 -2.145 1.00 93.38 84 ILE A O 1
ATOM 648 N N . ALA A 1 85 ? -4.789 -5.636 -0.569 1.00 92.38 85 ALA A N 1
ATOM 649 C CA . ALA A 1 85 ? -5.499 -6.617 0.232 1.00 92.38 85 ALA A CA 1
ATOM 650 C C . ALA A 1 85 ? -6.803 -6.055 0.815 1.00 92.38 85 ALA A C 1
ATOM 652 O O . ALA A 1 85 ? -7.829 -6.735 0.763 1.00 92.38 85 ALA A O 1
ATOM 653 N N . TYR A 1 86 ? -6.786 -4.798 1.269 1.00 93.62 86 TYR A N 1
ATOM 654 C CA . TYR A 1 86 ? -7.992 -4.080 1.669 1.00 93.62 86 TYR A CA 1
ATOM 655 C C . TYR A 1 86 ? -9.003 -4.019 0.525 1.00 93.62 86 TYR A C 1
ATOM 657 O O . TYR A 1 86 ? -10.144 -4.428 0.713 1.00 93.62 86 TYR A O 1
ATOM 665 N N . LEU A 1 87 ? -8.591 -3.596 -0.677 1.00 92.00 87 LEU A N 1
ATOM 666 C CA . LEU A 1 87 ? -9.492 -3.516 -1.831 1.00 92.00 87 LEU A CA 1
ATOM 667 C C . LEU A 1 87 ? -10.161 -4.863 -2.130 1.00 92.00 87 LEU A C 1
ATOM 669 O O . LEU A 1 87 ? -11.378 -4.932 -2.305 1.00 92.00 87 LEU A O 1
ATOM 673 N N . LYS A 1 88 ? -9.378 -5.947 -2.149 1.00 91.19 88 LYS A N 1
ATOM 674 C CA . LYS A 1 88 ? -9.858 -7.300 -2.471 1.00 91.19 88 LYS A CA 1
ATOM 675 C C . LYS A 1 88 ? -10.782 -7.899 -1.411 1.00 91.19 88 LYS A C 1
ATOM 677 O O . LYS A 1 88 ? -11.571 -8.769 -1.751 1.00 91.19 88 LYS A O 1
ATOM 682 N N . VAL A 1 89 ? -10.717 -7.454 -0.159 1.00 89.44 89 VAL A N 1
ATOM 683 C CA . VAL A 1 89 ? -11.593 -7.972 0.907 1.00 89.44 89 VAL A CA 1
ATOM 684 C C . VAL A 1 89 ? -12.773 -7.037 1.160 1.00 89.44 89 VAL A C 1
ATOM 686 O O . VAL A 1 89 ? -13.920 -7.476 1.160 1.00 89.44 89 VAL A O 1
ATOM 689 N N . ALA A 1 90 ? -12.517 -5.737 1.310 1.00 85.00 90 ALA A N 1
ATOM 690 C CA . ALA A 1 90 ? -13.519 -4.744 1.695 1.00 85.00 90 ALA A CA 1
ATOM 691 C C . ALA A 1 90 ? -14.624 -4.535 0.646 1.00 85.00 90 ALA A C 1
ATOM 693 O O . ALA A 1 90 ? -15.706 -4.046 0.976 1.00 85.00 90 ALA A O 1
ATOM 694 N N . HIS A 1 91 ? -14.375 -4.885 -0.623 1.00 81.00 91 HIS A N 1
ATOM 695 C CA . HIS A 1 91 ? -15.415 -4.827 -1.651 1.00 81.00 91 HIS A CA 1
ATOM 696 C C . HIS A 1 91 ? -16.430 -5.981 -1.533 1.00 81.00 91 HIS A C 1
ATOM 698 O O . HIS A 1 91 ? -17.612 -5.782 -1.820 1.00 81.00 91 HIS A O 1
ATOM 704 N N . GLU A 1 92 ? -16.005 -7.169 -1.081 1.00 77.31 92 GLU A N 1
ATOM 705 C CA . GLU A 1 92 ? -16.877 -8.339 -0.905 1.00 77.31 92 GLU A CA 1
ATOM 706 C C . GLU A 1 92 ? -17.603 -8.314 0.437 1.00 77.31 92 GLU A C 1
ATOM 708 O O . GLU A 1 92 ? -18.820 -8.540 0.468 1.00 77.31 92 GLU A O 1
ATOM 713 N N . ASP A 1 93 ? -16.847 -8.012 1.496 1.00 71.38 93 ASP A N 1
ATOM 714 C CA . ASP A 1 93 ? -17.246 -8.051 2.896 1.00 71.38 93 ASP A CA 1
ATOM 715 C C . ASP A 1 93 ? -17.094 -6.684 3.556 1.00 71.38 93 ASP A C 1
ATOM 717 O O . ASP A 1 93 ? -16.216 -5.884 3.248 1.00 71.38 93 ASP A O 1
ATOM 721 N N . ARG A 1 94 ? -17.974 -6.387 4.512 1.00 76.75 94 ARG A N 1
ATOM 722 C CA . ARG A 1 94 ? -18.031 -5.050 5.106 1.00 76.75 94 ARG A CA 1
ATOM 723 C C . ARG A 1 94 ? -16.918 -4.872 6.140 1.00 76.75 94 ARG A C 1
ATOM 725 O O . ARG A 1 94 ? -17.094 -5.250 7.299 1.00 76.75 94 ARG A O 1
ATOM 732 N N . TYR A 1 95 ? -15.840 -4.219 5.730 1.00 89.62 95 TYR A N 1
ATOM 733 C CA . TYR A 1 95 ? -14.854 -3.608 6.614 1.00 89.62 95 TYR A CA 1
ATOM 734 C C . TYR A 1 95 ? -15.083 -2.096 6.742 1.00 89.62 95 TYR A C 1
ATOM 736 O O . TYR A 1 95 ? -15.647 -1.447 5.863 1.00 89.62 95 TYR A O 1
ATOM 744 N N . PHE A 1 96 ? -14.677 -1.542 7.879 1.00 89.94 96 PHE A N 1
ATOM 745 C CA . PHE A 1 96 ? -14.742 -0.127 8.214 1.00 89.94 96 PHE A CA 1
ATOM 746 C C . PHE A 1 96 ? -13.327 0.333 8.554 1.00 89.94 96 PHE A C 1
ATOM 748 O O . PHE A 1 96 ? -12.784 -0.147 9.556 1.00 89.94 96 PHE A O 1
ATOM 755 N N . PRO A 1 97 ? -12.730 1.234 7.761 1.00 93.75 97 PRO A N 1
ATOM 756 C CA . PRO A 1 97 ? -11.453 1.835 8.109 1.00 93.75 97 PRO A CA 1
ATOM 757 C C . PRO A 1 97 ? -11.497 2.452 9.509 1.00 93.75 97 PRO A C 1
ATOM 759 O O . PRO A 1 97 ? -12.493 3.068 9.893 1.00 93.75 97 PRO A O 1
ATOM 762 N N . LEU A 1 98 ? -10.443 2.220 10.289 1.00 96.62 98 LEU A N 1
ATOM 763 C CA . LEU A 1 98 ? -10.274 2.793 11.623 1.00 96.62 98 LEU A CA 1
ATOM 764 C C . LEU A 1 98 ? -9.241 3.916 11.595 1.00 96.62 98 LEU A C 1
ATOM 766 O O . LEU A 1 98 ? -9.509 5.001 12.101 1.00 96.62 98 LEU A O 1
ATOM 770 N N . ALA A 1 99 ? -8.067 3.633 11.028 1.00 96.94 99 ALA A N 1
ATOM 771 C CA . ALA A 1 99 ? -7.007 4.606 10.808 1.00 96.94 99 ALA A CA 1
ATOM 772 C C . ALA A 1 99 ? -5.991 4.072 9.787 1.00 96.94 99 ALA A C 1
ATOM 774 O O . ALA A 1 99 ? -5.707 2.871 9.763 1.00 96.94 99 ALA A O 1
ATOM 775 N N . GLU A 1 100 ? -5.429 4.970 8.984 1.00 96.12 100 GLU A N 1
ATOM 776 C CA . GLU A 1 100 ? -4.308 4.694 8.084 1.00 96.12 100 GLU A CA 1
ATOM 777 C C . GLU A 1 100 ? -2.991 4.866 8.841 1.00 96.12 100 GLU A C 1
ATOM 779 O O . GLU A 1 100 ? -2.883 5.683 9.760 1.00 96.12 100 GLU A O 1
ATOM 784 N N . VAL A 1 101 ? -1.986 4.083 8.468 1.00 95.25 101 VAL A N 1
ATOM 785 C CA . VAL A 1 101 ? -0.617 4.210 8.956 1.00 95.25 101 VAL A CA 1
ATOM 786 C C . VAL A 1 101 ? 0.055 5.416 8.317 1.00 95.25 101 VAL A C 1
ATOM 788 O O . VAL A 1 101 ? 0.130 5.527 7.101 1.00 95.25 101 VAL A O 1
ATOM 791 N N . ASN A 1 102 ? 0.674 6.255 9.144 1.00 93.56 102 ASN A N 1
ATOM 792 C CA . ASN A 1 102 ? 1.680 7.197 8.668 1.00 93.56 102 ASN A CA 1
ATOM 793 C C . ASN A 1 102 ? 2.986 6.426 8.430 1.00 93.56 102 ASN A C 1
ATOM 795 O O . ASN A 1 102 ? 3.623 6.025 9.417 1.00 93.56 102 ASN A O 1
ATOM 799 N N . PRO A 1 103 ? 3.418 6.219 7.172 1.00 91.38 103 PRO A N 1
ATOM 800 C CA . PRO A 1 103 ? 4.580 5.391 6.888 1.00 91.38 103 PRO A CA 1
ATOM 801 C C . PRO A 1 103 ? 5.870 6.065 7.362 1.00 91.38 103 PRO A C 1
ATOM 803 O O . PRO A 1 103 ? 5.941 7.291 7.543 1.00 91.38 103 PRO A O 1
ATOM 806 N N . THR A 1 104 ? 6.922 5.267 7.543 1.00 91.25 104 THR A N 1
ATOM 807 C CA . THR A 1 104 ? 8.291 5.781 7.698 1.00 91.25 104 THR A CA 1
ATOM 808 C C . THR A 1 104 ? 8.736 6.547 6.441 1.00 91.25 104 THR A C 1
ATOM 810 O O . THR A 1 104 ? 8.161 6.339 5.370 1.00 91.25 104 THR A O 1
ATOM 813 N N . PRO A 1 105 ? 9.712 7.473 6.536 1.00 92.50 105 PRO A N 1
ATOM 814 C CA . PRO A 1 105 ? 10.135 8.281 5.390 1.00 92.50 105 PRO A CA 1
ATOM 815 C C . PRO A 1 105 ? 10.489 7.417 4.169 1.00 92.50 105 PRO A C 1
ATOM 817 O O . PRO A 1 105 ? 11.297 6.498 4.290 1.00 92.50 105 PRO A O 1
ATOM 820 N N . GLY A 1 106 ? 9.873 7.710 3.018 1.00 91.75 106 GLY A N 1
ATOM 821 C CA . GLY A 1 106 ? 10.006 6.938 1.776 1.00 91.75 106 GLY A CA 1
ATOM 822 C C . GLY A 1 106 ? 8.979 5.809 1.600 1.00 91.75 106 GLY A C 1
ATOM 823 O O . GLY A 1 106 ? 8.920 5.204 0.535 1.00 91.75 106 GLY A O 1
ATOM 824 N N . GLY A 1 107 ? 8.150 5.502 2.604 1.00 91.56 107 GLY A N 1
ATOM 825 C CA . GLY A 1 107 ? 7.096 4.483 2.476 1.00 91.56 107 GLY A CA 1
ATOM 826 C C . GLY A 1 107 ? 5.866 4.941 1.686 1.00 91.56 107 GLY A C 1
ATOM 827 O O . GLY A 1 107 ? 5.049 4.125 1.283 1.00 91.56 107 GLY A O 1
ATOM 828 N N . ASP A 1 108 ? 5.754 6.239 1.421 1.00 89.88 108 ASP A N 1
ATOM 829 C CA . ASP A 1 108 ? 4.739 6.870 0.575 1.00 89.88 108 ASP A CA 1
ATOM 830 C C . ASP A 1 108 ? 5.147 6.940 -0.908 1.00 89.88 108 ASP A C 1
ATOM 832 O O . ASP A 1 108 ? 4.400 7.468 -1.738 1.00 89.88 108 ASP A O 1
ATOM 836 N N . ARG A 1 109 ? 6.321 6.399 -1.262 1.00 94.56 109 ARG A N 1
ATOM 837 C CA . ARG A 1 109 ? 6.889 6.447 -2.611 1.00 94.56 109 ARG A CA 1
ATOM 838 C C . ARG A 1 109 ? 7.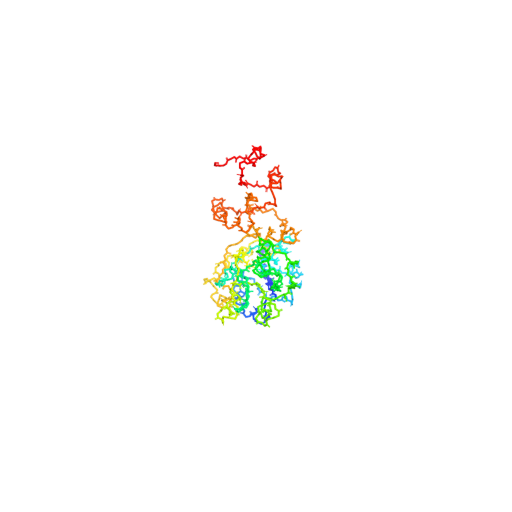235 5.052 -3.127 1.00 94.56 109 ARG A C 1
ATOM 840 O O . ARG A 1 109 ? 8.058 4.353 -2.548 1.00 94.56 109 ARG A O 1
ATOM 847 N N . SER A 1 110 ? 6.651 4.685 -4.264 1.00 96.44 110 SER A N 1
ATOM 848 C CA . SER A 1 110 ? 7.075 3.546 -5.078 1.00 96.44 110 SER A CA 1
ATOM 849 C C . SER A 1 110 ? 8.271 3.956 -5.932 1.00 96.44 110 SER A C 1
ATOM 851 O O . SER A 1 110 ? 8.260 5.032 -6.537 1.00 96.44 110 SER A O 1
ATOM 853 N N . VAL A 1 111 ? 9.297 3.109 -5.987 1.00 98.12 111 VAL A N 1
ATOM 854 C CA . VAL A 1 111 ? 10.499 3.318 -6.799 1.00 98.12 111 VAL A CA 1
ATOM 855 C C . VAL A 1 111 ? 10.763 2.110 -7.687 1.00 98.12 111 VAL A C 1
ATOM 857 O O . VAL A 1 111 ? 10.757 0.977 -7.217 1.00 98.12 111 VAL A O 1
ATOM 860 N N . ILE A 1 112 ? 11.048 2.361 -8.964 1.00 98.62 112 ILE A N 1
ATOM 861 C CA . ILE A 1 112 ? 11.582 1.374 -9.903 1.00 98.62 112 ILE A CA 1
ATOM 862 C C . ILE A 1 112 ? 13.106 1.428 -9.819 1.00 98.62 112 ILE A C 1
ATOM 864 O O . ILE A 1 112 ? 13.713 2.494 -9.961 1.00 98.62 112 ILE A O 1
ATOM 868 N N . LEU A 1 113 ? 13.717 0.275 -9.581 1.00 98.75 113 LEU A N 1
ATOM 869 C CA . LEU A 1 113 ? 15.115 0.111 -9.223 1.00 98.75 113 LEU A CA 1
ATOM 870 C C . LEU A 1 113 ? 15.829 -0.772 -10.233 1.00 98.75 113 LEU A C 1
ATOM 872 O O . LEU A 1 113 ? 15.293 -1.781 -10.680 1.00 98.75 113 LEU A O 1
ATOM 876 N N . VAL A 1 114 ? 17.078 -0.422 -10.507 1.00 98.88 114 VAL A N 1
ATOM 877 C CA . VAL A 1 114 ? 18.042 -1.244 -11.246 1.00 98.88 114 VAL A CA 1
ATOM 878 C C . VAL A 1 114 ? 19.345 -1.307 -10.461 1.00 98.88 114 VAL A C 1
ATOM 880 O O . VAL A 1 114 ? 19.576 -0.504 -9.550 1.00 98.88 114 VAL A O 1
ATOM 883 N N . ARG A 1 115 ? 20.243 -2.220 -10.829 1.00 98.81 115 ARG A N 1
ATOM 884 C CA . ARG A 1 115 ? 21.614 -2.204 -10.299 1.00 98.81 115 ARG A CA 1
ATOM 885 C C . ARG A 1 115 ? 22.323 -0.890 -10.629 1.00 98.81 115 ARG A C 1
ATOM 887 O O . ARG A 1 115 ? 22.094 -0.287 -11.677 1.00 98.81 115 ARG A O 1
ATOM 894 N N . ARG A 1 116 ? 23.211 -0.440 -9.740 1.00 98.31 116 ARG A N 1
ATOM 895 C CA . ARG A 1 116 ? 23.932 0.838 -9.882 1.00 98.31 116 ARG A CA 1
ATOM 896 C C . ARG A 1 116 ? 24.687 0.968 -11.210 1.00 98.31 116 ARG A C 1
ATOM 898 O O . ARG A 1 116 ? 24.645 2.036 -11.813 1.00 98.31 116 ARG A O 1
ATOM 905 N N . ASP A 1 117 ? 25.324 -0.111 -11.652 1.00 97.88 117 ASP A N 1
ATOM 906 C CA . ASP A 1 117 ? 26.096 -0.264 -12.896 1.00 97.88 117 ASP A CA 1
ATOM 907 C C . ASP A 1 117 ? 25.242 -0.702 -14.106 1.00 97.88 117 ASP A C 1
ATOM 909 O O . ASP A 1 117 ? 25.795 -1.006 -15.159 1.00 97.88 117 ASP A O 1
ATOM 913 N N . SER A 1 118 ? 23.911 -0.767 -13.978 1.00 98.38 118 SER A N 1
ATOM 914 C CA . SER A 1 118 ? 23.025 -1.093 -15.102 1.00 98.38 118 SER A CA 1
ATOM 915 C C . SER A 1 118 ? 23.099 -0.012 -16.192 1.00 98.38 118 SER A C 1
ATOM 917 O O . SER A 1 118 ? 23.117 1.176 -15.846 1.00 98.38 118 SER A O 1
ATOM 919 N N . PRO A 1 119 ? 23.062 -0.379 -17.488 1.00 97.62 119 PRO A N 1
ATOM 920 C CA . PRO A 1 119 ? 22.947 0.580 -18.589 1.00 97.62 119 PRO A CA 1
ATOM 921 C C . PRO A 1 119 ? 21.541 1.204 -18.713 1.00 97.62 119 PRO A C 1
ATOM 923 O O . PRO A 1 119 ? 21.333 2.087 -19.537 1.00 97.62 119 PRO A O 1
ATOM 926 N N . ILE A 1 120 ? 20.559 0.756 -17.921 1.00 98.44 120 ILE A N 1
ATOM 927 C CA . ILE A 1 120 ? 19.167 1.229 -17.973 1.00 98.44 120 ILE A CA 1
ATOM 928 C C . ILE A 1 120 ? 19.018 2.485 -17.110 1.00 98.44 120 ILE A C 1
ATOM 930 O O . ILE A 1 120 ? 19.086 2.429 -15.884 1.00 98.44 120 ILE A O 1
ATOM 934 N N . HIS A 1 121 ? 18.813 3.646 -17.713 1.00 97.00 121 HIS A N 1
ATOM 935 C CA . HIS A 1 121 ? 18.764 4.949 -17.043 1.00 97.00 121 HIS A CA 1
ATOM 936 C C . HIS A 1 121 ? 17.354 5.504 -16.834 1.00 97.00 121 HIS A C 1
ATOM 938 O O . HIS A 1 121 ? 17.183 6.421 -16.035 1.00 97.00 121 HIS A O 1
ATOM 944 N N . ASN A 1 122 ? 16.350 4.963 -17.517 1.00 96.50 122 ASN A N 1
ATOM 945 C CA . ASN A 1 122 ? 14.960 5.393 -17.394 1.00 96.50 122 ASN A CA 1
ATOM 946 C C . ASN A 1 122 ? 14.000 4.225 -17.652 1.00 96.50 122 ASN A C 1
ATOM 948 O O . ASN A 1 122 ? 14.401 3.178 -18.156 1.00 96.50 122 ASN A O 1
ATOM 952 N N . VAL A 1 123 ? 12.726 4.424 -17.313 1.00 96.44 123 VAL A N 1
ATOM 953 C CA . VAL A 1 123 ? 11.675 3.400 -17.421 1.00 96.44 123 VAL A CA 1
ATOM 954 C C . VAL A 1 123 ? 11.496 2.884 -18.855 1.00 96.44 123 VAL A C 1
ATOM 956 O O . VAL A 1 123 ? 11.344 1.683 -19.039 1.00 96.44 123 VAL A O 1
ATOM 959 N N . LEU A 1 124 ? 11.582 3.739 -19.881 1.00 96.00 124 LEU A N 1
ATOM 960 C CA . LEU A 1 124 ? 11.385 3.328 -21.284 1.00 96.00 124 LEU A CA 1
ATOM 961 C C . LEU A 1 124 ? 12.443 2.322 -21.763 1.00 96.00 124 LEU A C 1
ATOM 963 O O . LEU A 1 124 ? 12.160 1.480 -22.615 1.00 96.00 124 LEU A O 1
ATOM 967 N N . GLN A 1 125 ? 13.650 2.384 -21.195 1.00 97.75 125 GLN A N 1
ATOM 968 C CA . GLN A 1 125 ? 14.752 1.468 -21.500 1.00 97.75 125 GLN A CA 1
ATOM 969 C C . GLN A 1 125 ? 14.580 0.068 -20.891 1.00 97.75 125 GLN A C 1
ATOM 971 O O . GLN A 1 125 ? 15.421 -0.789 -21.129 1.00 97.75 125 GLN A O 1
ATOM 976 N N . LEU A 1 126 ? 13.503 -0.184 -20.138 1.00 98.25 126 LEU A N 1
ATOM 977 C CA . LEU A 1 126 ? 13.167 -1.518 -19.633 1.00 98.25 126 LEU A CA 1
ATOM 978 C C . LEU A 1 126 ? 12.590 -2.452 -20.709 1.00 98.25 126 LEU A C 1
ATOM 980 O O . LEU A 1 126 ? 12.432 -3.650 -20.468 1.00 98.25 126 LEU A O 1
ATOM 984 N N . ARG A 1 127 ? 12.262 -1.926 -21.896 1.00 98.06 127 ARG A N 1
ATOM 985 C CA . ARG A 1 127 ? 11.808 -2.736 -23.030 1.00 98.06 127 ARG A CA 1
ATOM 986 C C . ARG A 1 127 ? 12.882 -3.756 -23.408 1.00 98.06 127 ARG A C 1
ATOM 988 O O . ARG A 1 127 ? 14.020 -3.403 -23.699 1.00 98.06 127 ARG A O 1
ATOM 995 N N . GLY A 1 128 ? 12.500 -5.024 -23.433 1.00 97.94 128 GLY A N 1
ATOM 996 C CA . GLY A 1 128 ? 13.378 -6.155 -23.696 1.00 97.94 128 GLY A CA 1
ATOM 997 C C . GLY A 1 128 ? 14.224 -6.578 -22.494 1.00 97.94 128 GLY A C 1
ATOM 998 O O . GLY A 1 128 ? 14.980 -7.533 -22.627 1.00 97.94 128 GLY A O 1
ATOM 999 N N . SER A 1 129 ? 14.105 -5.935 -21.329 1.00 98.19 129 SER A N 1
ATOM 1000 C CA . SER A 1 129 ? 14.798 -6.324 -20.091 1.00 98.19 129 SER A CA 1
ATOM 1001 C C . SER A 1 129 ? 14.012 -7.376 -19.296 1.00 98.19 129 SER A C 1
ATOM 1003 O O . SER A 1 129 ? 12.917 -7.787 -19.688 1.00 98.19 129 SER A O 1
ATOM 1005 N N . SER A 1 130 ? 14.586 -7.834 -18.185 1.00 98.50 130 SER A N 1
ATOM 1006 C CA . SER A 1 130 ? 13.926 -8.680 -17.190 1.00 98.50 130 SER A CA 1
ATOM 1007 C C . SER A 1 130 ? 13.411 -7.838 -16.019 1.00 98.50 130 SER A C 1
ATOM 1009 O O . SER A 1 130 ? 14.119 -6.979 -15.491 1.00 98.50 130 SER A O 1
ATOM 1011 N N . PHE A 1 131 ? 12.169 -8.076 -15.602 1.00 98.56 131 PHE A N 1
ATOM 1012 C CA . PHE A 1 131 ? 11.533 -7.349 -14.504 1.00 98.56 131 PHE A CA 1
ATOM 1013 C C . PHE A 1 131 ? 10.887 -8.313 -13.518 1.00 98.56 131 PHE A C 1
ATOM 1015 O O . PHE A 1 131 ? 10.183 -9.251 -13.910 1.00 98.56 131 PHE A O 1
ATOM 1022 N N . VAL A 1 132 ? 11.099 -8.054 -12.231 1.00 98.00 132 VAL A N 1
ATOM 1023 C CA . VAL A 1 132 ? 10.492 -8.828 -11.154 1.00 98.00 132 VAL A CA 1
ATOM 1024 C C . VAL A 1 132 ? 9.692 -7.932 -10.211 1.00 98.00 132 VAL A C 1
ATOM 1026 O O . VAL A 1 132 ? 10.192 -6.946 -9.673 1.00 98.00 132 VAL A O 1
ATOM 1029 N N . VAL A 1 133 ? 8.418 -8.265 -10.037 1.00 96.38 133 VAL A N 1
ATOM 1030 C CA . VAL A 1 133 ? 7.465 -7.580 -9.157 1.00 96.38 133 VAL A CA 1
ATOM 1031 C C . VAL A 1 133 ? 7.600 -8.141 -7.736 1.00 96.38 133 VAL A C 1
ATOM 1033 O O . VAL A 1 133 ? 7.750 -9.355 -7.571 1.00 96.38 133 VAL A O 1
ATOM 1036 N N . GLY A 1 134 ? 7.548 -7.263 -6.731 1.00 93.00 134 GLY A N 1
ATOM 1037 C CA . GLY A 1 134 ? 7.637 -7.621 -5.312 1.00 93.00 134 GLY A CA 1
ATOM 1038 C C . GLY A 1 134 ? 6.354 -8.239 -4.748 1.00 93.00 134 GLY A C 1
ATOM 1039 O O . GLY A 1 134 ? 5.759 -9.139 -5.346 1.00 93.00 134 GLY A O 1
ATOM 1040 N N . ASP A 1 135 ? 5.944 -7.781 -3.566 1.00 90.81 135 ASP A N 1
ATOM 1041 C CA . ASP A 1 135 ? 4.730 -8.239 -2.885 1.00 90.81 135 ASP A CA 1
ATOM 1042 C C . ASP A 1 135 ? 3.442 -7.840 -3.653 1.00 90.81 135 ASP A C 1
ATOM 1044 O O . ASP A 1 135 ? 3.126 -6.653 -3.776 1.00 90.81 135 ASP A O 1
ATOM 1048 N N . PRO A 1 136 ? 2.636 -8.805 -4.140 1.00 87.88 136 PRO A N 1
ATOM 1049 C CA . PRO A 1 136 ? 1.397 -8.527 -4.868 1.00 87.88 136 PRO A CA 1
ATOM 1050 C C . PRO A 1 136 ? 0.287 -7.892 -4.011 1.00 87.88 136 PRO A C 1
ATOM 1052 O O . PRO A 1 136 ? -0.692 -7.390 -4.565 1.00 87.88 136 PRO A O 1
ATOM 1055 N N . ALA A 1 137 ? 0.386 -7.920 -2.677 1.00 87.19 137 ALA A N 1
ATOM 1056 C CA . ALA A 1 137 ? -0.551 -7.243 -1.779 1.00 87.19 137 ALA A CA 1
ATOM 1057 C C . ALA A 1 137 ? -0.195 -5.765 -1.538 1.00 87.19 137 ALA A C 1
ATOM 1059 O O . ALA A 1 137 ? -1.043 -4.991 -1.073 1.00 87.19 137 ALA A O 1
ATOM 1060 N N . CYS A 1 138 ? 1.035 -5.362 -1.859 1.00 90.00 138 CYS A N 1
ATOM 1061 C CA . CYS A 1 138 ? 1.548 -4.023 -1.619 1.00 90.00 138 CYS A CA 1
ATOM 1062 C C . CYS A 1 138 ? 1.349 -3.131 -2.852 1.00 90.00 138 CYS A C 1
ATOM 1064 O O . CYS A 1 138 ? 1.781 -3.436 -3.966 1.00 90.00 138 CYS A O 1
ATOM 1066 N N . ALA A 1 139 ? 0.711 -1.972 -2.663 1.00 92.94 139 ALA A N 1
ATOM 1067 C CA . ALA A 1 139 ? 0.522 -1.017 -3.755 1.00 92.94 139 ALA A CA 1
ATOM 1068 C C . ALA A 1 139 ? 1.861 -0.502 -4.306 1.00 92.94 139 ALA A C 1
ATOM 1070 O O . ALA A 1 139 ? 2.002 -0.338 -5.516 1.00 92.94 139 ALA A O 1
ATOM 1071 N N . ALA A 1 140 ? 2.854 -0.295 -3.436 1.00 93.56 140 ALA A N 1
ATOM 1072 C CA . ALA A 1 140 ? 4.141 0.284 -3.806 1.00 93.56 140 ALA A CA 1
ATOM 1073 C C . ALA A 1 140 ? 5.037 -0.652 -4.631 1.00 93.56 140 ALA A C 1
ATOM 1075 O O . ALA A 1 140 ? 5.864 -0.157 -5.396 1.00 93.56 140 ALA A O 1
ATOM 1076 N N . SER A 1 141 ? 4.893 -1.972 -4.493 1.00 93.00 141 SER A N 1
ATOM 1077 C CA . SER A 1 141 ? 5.687 -2.960 -5.237 1.00 93.00 141 SER A CA 1
ATOM 1078 C C . SER A 1 141 ? 4.915 -3.680 -6.340 1.00 93.00 141 SER A C 1
ATOM 1080 O O . SER A 1 141 ? 5.542 -4.325 -7.177 1.00 93.00 141 SER A O 1
ATOM 1082 N N . SER A 1 142 ? 3.588 -3.521 -6.400 1.00 93.88 142 SER A N 1
ATOM 1083 C CA . SER A 1 142 ? 2.741 -4.102 -7.445 1.00 93.88 142 SER A CA 1
ATOM 1084 C C . SER A 1 142 ? 1.933 -3.047 -8.205 1.00 93.88 142 SER A C 1
ATOM 1086 O O . SER A 1 142 ? 2.308 -2.668 -9.312 1.00 93.88 142 SER A O 1
ATOM 1088 N N . LEU A 1 143 ? 0.848 -2.523 -7.629 1.00 94.31 143 LEU A N 1
ATOM 1089 C CA . LEU A 1 143 ? -0.124 -1.706 -8.368 1.00 94.31 143 LEU A CA 1
ATOM 1090 C C . LEU A 1 143 ? 0.483 -0.448 -9.014 1.00 94.31 143 LEU A C 1
ATOM 1092 O O . LEU A 1 143 ? 0.276 -0.183 -10.197 1.00 94.31 143 LEU A O 1
ATOM 1096 N N . ILE A 1 144 ? 1.241 0.324 -8.240 1.00 95.00 144 ILE A N 1
ATOM 1097 C CA . ILE A 1 144 ? 1.823 1.599 -8.669 1.00 95.00 144 ILE A CA 1
ATOM 1098 C C . ILE A 1 144 ? 2.918 1.412 -9.728 1.00 95.00 144 ILE A C 1
ATOM 1100 O O . ILE A 1 144 ? 2.837 2.070 -10.766 1.00 95.00 144 ILE A O 1
ATOM 1104 N N . PRO A 1 145 ? 3.918 0.526 -9.554 1.00 95.00 145 PRO A N 1
ATOM 1105 C CA . PRO A 1 145 ? 4.926 0.340 -10.590 1.00 95.00 145 PRO A CA 1
ATOM 1106 C C . PRO A 1 145 ? 4.352 -0.277 -11.867 1.00 95.00 145 PRO A C 1
ATOM 1108 O O . PRO A 1 145 ? 4.769 0.117 -12.950 1.00 95.00 145 PRO A O 1
ATOM 1111 N N . LEU A 1 146 ? 3.364 -1.175 -11.777 1.00 94.94 146 LEU A N 1
ATOM 1112 C CA . LEU A 1 146 ? 2.676 -1.693 -12.964 1.00 94.94 146 LEU A CA 1
ATOM 1113 C C . LEU A 1 146 ? 1.916 -0.590 -13.712 1.00 94.94 146 LEU A C 1
ATOM 1115 O O . LEU A 1 146 ? 1.976 -0.540 -14.938 1.00 94.94 146 LEU A O 1
ATOM 1119 N N . THR A 1 147 ? 1.280 0.329 -12.979 1.00 92.56 147 THR A N 1
ATOM 1120 C CA . THR A 1 147 ? 0.630 1.514 -13.562 1.00 92.56 147 THR A CA 1
ATOM 1121 C C . THR A 1 147 ? 1.658 2.385 -14.281 1.00 92.56 147 THR A C 1
ATOM 1123 O O . THR A 1 147 ? 1.451 2.752 -15.432 1.00 92.56 147 THR A O 1
ATOM 1126 N N . LEU A 1 148 ? 2.800 2.672 -13.644 1.00 92.50 148 LEU A N 1
ATOM 1127 C CA . LEU A 1 148 ? 3.878 3.460 -14.250 1.00 92.50 148 LEU A CA 1
ATOM 1128 C C . LEU A 1 148 ? 4.420 2.831 -15.539 1.00 92.50 148 LEU A C 1
ATOM 1130 O O . LEU A 1 148 ? 4.723 3.544 -16.494 1.00 92.50 148 LEU A O 1
ATOM 1134 N N . LEU A 1 149 ? 4.561 1.503 -15.571 1.00 95.12 149 LEU A N 1
ATOM 1135 C CA . LEU A 1 149 ? 4.964 0.783 -16.777 1.00 95.12 149 LEU A CA 1
ATOM 1136 C C . LEU A 1 149 ? 3.904 0.927 -17.878 1.00 95.12 149 LEU A C 1
ATOM 1138 O O . LEU A 1 149 ? 4.252 1.289 -19.002 1.00 95.12 149 LEU A O 1
ATOM 1142 N N . GLN A 1 150 ? 2.623 0.729 -17.552 1.00 92.94 150 GLN A N 1
ATOM 1143 C CA . GLN A 1 150 ? 1.518 0.866 -18.505 1.00 92.94 150 GLN A CA 1
ATOM 1144 C C . GLN A 1 150 ? 1.412 2.293 -19.066 1.00 92.94 150 GLN A C 1
ATOM 1146 O O . GLN A 1 150 ? 1.291 2.460 -20.278 1.00 92.94 150 GLN A O 1
ATOM 1151 N N . GLU A 1 151 ? 1.522 3.319 -18.216 1.00 87.56 151 GLU A N 1
ATOM 1152 C CA . GLU A 1 151 ? 1.549 4.734 -18.619 1.00 87.56 151 GLU A CA 1
ATOM 1153 C C . GLU A 1 151 ? 2.743 5.047 -19.540 1.00 87.56 151 GLU A C 1
ATOM 1155 O O . GLU A 1 151 ? 2.630 5.866 -20.451 1.00 87.56 151 GLU A O 1
ATOM 1160 N N . ALA A 1 152 ? 3.875 4.359 -19.355 1.00 90.75 152 ALA A N 1
ATOM 1161 C CA . ALA A 1 152 ? 5.041 4.443 -20.235 1.00 90.75 152 ALA A CA 1
ATOM 1162 C C . ALA A 1 152 ? 4.904 3.610 -21.531 1.00 90.75 152 ALA A C 1
ATOM 1164 O O . ALA A 1 152 ? 5.859 3.514 -22.306 1.00 90.75 152 ALA A O 1
ATOM 1165 N N . GLY A 1 153 ? 3.744 2.990 -21.779 1.00 93.44 153 GLY A N 1
ATOM 1166 C CA . GLY A 1 153 ? 3.505 2.133 -22.942 1.00 93.44 153 GLY A CA 1
ATOM 1167 C C . GLY A 1 153 ? 4.234 0.787 -22.876 1.00 93.44 153 GLY A C 1
ATOM 1168 O O . GLY A 1 153 ? 4.557 0.209 -23.919 1.00 93.44 153 GLY A O 1
ATOM 1169 N N . LEU A 1 154 ? 4.542 0.309 -21.666 1.00 96.31 154 LEU A N 1
ATOM 1170 C CA . LEU A 1 154 ? 5.146 -0.993 -21.404 1.00 96.31 154 LEU A CA 1
ATOM 1171 C C . LEU A 1 154 ? 4.123 -1.933 -20.769 1.00 96.31 154 LEU A C 1
ATOM 1173 O O . LEU A 1 154 ? 3.501 -1.643 -19.752 1.00 96.31 154 LEU A O 1
ATOM 1177 N N . THR A 1 155 ? 3.999 -3.108 -21.358 1.00 93.81 155 THR A N 1
ATOM 1178 C CA . THR A 1 155 ? 3.197 -4.227 -20.875 1.00 93.81 155 THR A CA 1
ATOM 1179 C C . THR A 1 155 ? 4.120 -5.391 -20.514 1.00 93.81 155 THR A C 1
ATOM 1181 O O . THR A 1 155 ? 5.261 -5.428 -20.976 1.00 93.81 155 THR A O 1
ATOM 1184 N N . PRO A 1 156 ? 3.658 -6.410 -19.766 1.00 93.81 156 PRO A N 1
ATOM 1185 C CA . PRO A 1 156 ? 4.474 -7.593 -19.478 1.00 93.81 156 PRO A CA 1
ATOM 1186 C C . PRO A 1 156 ? 5.055 -8.295 -20.720 1.00 93.81 156 PRO A C 1
ATOM 1188 O O . PRO A 1 156 ? 6.071 -8.973 -20.611 1.00 93.81 156 PRO A O 1
ATOM 1191 N N . LYS A 1 157 ? 4.441 -8.126 -21.902 1.00 95.75 157 LYS A N 1
ATOM 1192 C CA . LYS A 1 157 ? 4.910 -8.700 -23.178 1.00 95.75 157 LYS A CA 1
ATOM 1193 C C . LYS A 1 157 ? 6.144 -7.996 -23.744 1.00 95.75 157 LYS A C 1
ATOM 1195 O O . LYS A 1 157 ? 6.823 -8.558 -24.595 1.00 95.75 157 LYS A O 1
ATOM 1200 N N . ASP A 1 158 ? 6.419 -6.779 -23.289 1.00 97.31 158 ASP A N 1
ATOM 1201 C CA . ASP A 1 158 ? 7.560 -5.985 -23.733 1.00 97.31 158 ASP A CA 1
ATOM 1202 C C . ASP A 1 158 ? 8.855 -6.362 -22.999 1.00 97.31 158 ASP A C 1
ATOM 1204 O O . ASP A 1 158 ? 9.906 -5.823 -23.325 1.00 97.31 158 ASP A O 1
ATOM 1208 N N . PHE A 1 159 ? 8.796 -7.282 -22.033 1.00 98.06 159 PHE A N 1
ATOM 1209 C CA . PHE A 1 159 ? 9.928 -7.797 -21.263 1.00 98.06 159 PHE A CA 1
ATOM 1210 C C . PHE A 1 159 ? 10.269 -9.217 -21.718 1.00 98.06 159 PHE A C 1
ATOM 1212 O O . PHE A 1 159 ? 9.369 -10.022 -21.961 1.00 98.06 159 PHE A O 1
ATOM 1219 N N . HIS A 1 160 ? 11.557 -9.571 -21.782 1.00 96.88 160 HIS A N 1
ATOM 1220 C CA . HIS A 1 160 ? 11.935 -10.952 -22.117 1.00 96.88 160 HIS A CA 1
ATOM 1221 C C . HIS A 1 160 ? 11.636 -11.917 -20.954 1.00 96.88 160 HIS A C 1
ATOM 1223 O O . HIS A 1 160 ? 11.334 -13.089 -21.175 1.00 96.88 160 HIS A O 1
ATOM 1229 N N . VAL A 1 161 ? 11.668 -11.414 -19.713 1.00 97.38 161 VAL A N 1
ATOM 1230 C CA . VAL A 1 161 ? 11.195 -12.110 -18.511 1.00 97.38 161 VAL A CA 1
ATOM 1231 C C . VAL A 1 161 ? 10.403 -11.133 -17.643 1.00 97.38 161 VAL A C 1
ATOM 1233 O O . VAL A 1 161 ? 10.901 -10.075 -17.272 1.00 97.38 161 VAL A O 1
ATOM 1236 N N . PHE A 1 162 ? 9.187 -11.528 -17.265 1.00 97.06 162 PHE A N 1
ATOM 1237 C CA . PHE A 1 162 ? 8.339 -10.802 -16.321 1.00 97.06 162 PHE A CA 1
ATOM 1238 C C . PHE A 1 162 ? 7.808 -11.770 -15.258 1.00 97.06 162 PHE A C 1
ATOM 1240 O O . PHE A 1 162 ? 7.163 -12.771 -15.601 1.00 97.06 162 PHE A O 1
ATOM 1247 N N . ARG A 1 163 ? 8.121 -11.538 -13.979 1.00 96.31 163 ARG A N 1
ATOM 1248 C CA . ARG A 1 163 ? 7.796 -12.460 -12.870 1.00 96.31 163 ARG A CA 1
ATOM 1249 C C . ARG A 1 163 ? 7.359 -11.719 -11.608 1.00 96.31 163 ARG A C 1
ATOM 1251 O O . ARG A 1 163 ? 7.542 -10.515 -11.497 1.00 96.31 163 ARG A O 1
ATOM 1258 N N . HIS A 1 164 ? 6.788 -12.465 -10.667 1.00 93.31 164 HIS A N 1
ATOM 1259 C CA . HIS A 1 164 ? 6.457 -12.001 -9.319 1.00 93.31 164 HIS A CA 1
ATOM 1260 C C . HIS A 1 164 ? 7.223 -12.868 -8.313 1.00 93.31 164 HIS A C 1
ATOM 1262 O O . HIS A 1 164 ? 7.204 -14.091 -8.456 1.00 93.31 164 HIS A O 1
ATOM 1268 N N . THR A 1 165 ? 7.884 -12.268 -7.319 1.00 87.56 165 THR A N 1
ATOM 1269 C CA . THR A 1 165 ? 8.568 -13.020 -6.245 1.00 87.56 165 THR A CA 1
ATOM 1270 C C . THR A 1 165 ? 7.653 -13.331 -5.064 1.00 87.56 165 THR A C 1
ATOM 1272 O O . THR A 1 165 ? 7.934 -14.249 -4.299 1.00 87.56 165 THR A O 1
ATOM 1275 N N . GLY A 1 166 ? 6.593 -12.536 -4.874 1.00 86.00 166 GLY A N 1
ATOM 1276 C CA . GLY A 1 166 ? 5.765 -12.573 -3.668 1.00 86.00 166 GLY A CA 1
ATOM 1277 C C . GLY A 1 166 ? 6.367 -11.838 -2.462 1.00 86.00 166 GLY A C 1
ATOM 1278 O O . GLY A 1 166 ? 5.741 -11.817 -1.409 1.00 86.00 166 GLY A O 1
ATOM 1279 N N . SER A 1 167 ? 7.560 -11.243 -2.586 1.00 89.81 167 SER A N 1
ATOM 1280 C CA . SER A 1 167 ? 8.236 -10.525 -1.498 1.00 89.81 167 SER A CA 1
ATOM 1281 C C . SER A 1 167 ? 9.131 -9.403 -2.016 1.00 89.81 167 SER A C 1
ATOM 1283 O O . SER A 1 167 ? 10.011 -9.626 -2.852 1.00 89.81 167 SER A O 1
ATOM 1285 N N . ASP A 1 168 ? 8.981 -8.213 -1.436 1.00 93.50 168 ASP A N 1
ATOM 1286 C CA . ASP A 1 168 ? 9.840 -7.057 -1.717 1.00 93.50 168 ASP A CA 1
ATOM 1287 C C . ASP A 1 168 ? 11.326 -7.354 -1.448 1.00 93.50 168 ASP A C 1
ATOM 1289 O O . ASP A 1 168 ? 12.192 -6.943 -2.219 1.00 93.50 168 ASP A O 1
ATOM 1293 N N . GLN A 1 169 ? 11.634 -8.115 -0.390 1.00 93.12 169 GLN A N 1
ATOM 1294 C CA . GLN A 1 169 ? 13.016 -8.474 -0.049 1.00 93.12 169 GLN A CA 1
ATOM 1295 C C . GLN A 1 169 ? 13.622 -9.419 -1.088 1.00 93.12 169 GLN A C 1
ATOM 1297 O O . GLN A 1 169 ? 14.745 -9.197 -1.541 1.00 93.12 169 GLN A O 1
ATOM 1302 N N . SER A 1 170 ? 12.871 -10.441 -1.512 1.00 94.88 170 SER A N 1
ATOM 1303 C CA . SER A 1 170 ? 13.310 -11.346 -2.579 1.00 94.88 170 SER A CA 1
ATOM 1304 C C . SER A 1 170 ? 13.523 -10.597 -3.891 1.00 94.88 170 SER A C 1
ATOM 1306 O O . SER A 1 170 ? 14.537 -10.803 -4.541 1.00 94.88 170 SER A O 1
ATOM 1308 N N . ALA A 1 171 ? 12.631 -9.668 -4.241 1.00 97.56 171 ALA A N 1
ATOM 1309 C CA . ALA A 1 171 ? 12.729 -8.906 -5.483 1.00 97.56 171 ALA A CA 1
ATOM 1310 C C . ALA A 1 171 ? 13.964 -7.981 -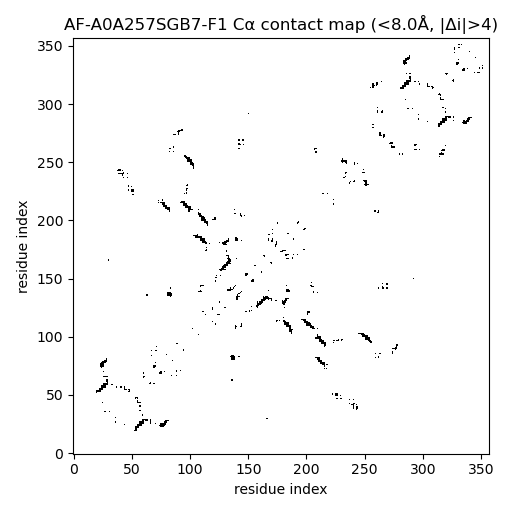5.516 1.00 97.56 171 ALA A C 1
ATOM 1312 O O . ALA A 1 171 ? 14.682 -7.921 -6.516 1.00 97.56 171 ALA A O 1
ATOM 1313 N N . LEU A 1 172 ? 14.268 -7.307 -4.398 1.00 98.25 172 LEU A N 1
ATOM 1314 C CA . LEU A 1 172 ? 15.491 -6.510 -4.240 1.00 98.25 172 LEU A CA 1
ATOM 1315 C C . LEU A 1 172 ? 16.757 -7.370 -4.327 1.00 98.25 172 LEU A C 1
ATOM 1317 O O . LEU A 1 172 ? 17.716 -6.984 -5.001 1.00 98.25 172 LEU A O 1
ATOM 1321 N N . MET A 1 173 ? 16.763 -8.529 -3.660 1.00 97.56 173 MET A N 1
ATOM 1322 C CA . MET A 1 173 ? 17.878 -9.477 -3.707 1.00 97.56 173 MET A CA 1
ATOM 1323 C C . MET A 1 173 ? 18.103 -10.028 -5.112 1.00 97.56 173 MET A C 1
ATOM 1325 O O . MET A 1 173 ? 19.245 -10.074 -5.562 1.00 97.56 173 MET A O 1
ATOM 1329 N N . ASP A 1 174 ? 17.035 -10.384 -5.816 1.00 98.25 174 ASP A N 1
ATOM 1330 C CA . ASP A 1 174 ? 17.071 -10.927 -7.169 1.00 98.25 174 ASP A CA 1
ATOM 1331 C C . ASP A 1 174 ? 17.710 -9.948 -8.162 1.00 98.25 174 ASP A C 1
ATOM 1333 O O . ASP A 1 174 ? 18.580 -10.326 -8.954 1.00 98.25 174 ASP A O 1
ATOM 1337 N N . VAL A 1 175 ? 17.360 -8.662 -8.070 1.00 98.50 175 VAL A N 1
ATOM 1338 C CA . VAL A 1 175 ? 18.008 -7.621 -8.878 1.00 98.50 175 VAL A CA 1
ATOM 1339 C C . VAL A 1 175 ? 19.441 -7.387 -8.423 1.00 98.50 175 VAL A C 1
ATOM 1341 O O . VAL A 1 175 ? 20.335 -7.323 -9.260 1.00 98.50 175 VAL A O 1
ATOM 1344 N N . ALA A 1 176 ? 19.712 -7.293 -7.118 1.00 98.38 176 ALA A N 1
ATOM 1345 C CA . ALA A 1 176 ? 21.073 -7.096 -6.614 1.00 98.38 176 ALA A CA 1
ATOM 1346 C C . ALA A 1 176 ? 22.029 -8.225 -7.053 1.00 98.38 176 ALA A C 1
ATOM 1348 O O . ALA A 1 176 ? 23.182 -7.953 -7.405 1.00 98.38 176 ALA A O 1
ATOM 1349 N N . ALA A 1 177 ? 21.527 -9.462 -7.102 1.00 98.00 177 ALA A N 1
ATOM 1350 C CA . ALA A 1 177 ? 22.236 -10.671 -7.509 1.00 98.00 177 ALA A CA 1
ATOM 1351 C C . ALA A 1 177 ? 22.303 -10.891 -9.033 1.00 98.00 177 ALA A C 1
ATOM 1353 O O . ALA A 1 177 ? 22.878 -11.887 -9.466 1.00 98.00 177 ALA A O 1
ATOM 1354 N N . ARG A 1 178 ? 21.789 -9.956 -9.852 1.00 98.06 178 ARG A N 1
ATOM 1355 C CA . ARG A 1 178 ? 21.760 -10.031 -11.329 1.00 98.06 178 ARG A CA 1
ATOM 1356 C C . ARG A 1 178 ? 20.868 -11.148 -11.897 1.00 98.06 178 ARG A C 1
ATOM 1358 O O . ARG A 1 178 ? 21.057 -11.528 -13.048 1.00 98.06 178 ARG A O 1
ATOM 1365 N N . PHE A 1 179 ? 19.898 -11.660 -11.136 1.00 98.06 179 PHE A N 1
ATOM 1366 C CA . PHE A 1 179 ? 18.889 -12.577 -11.682 1.00 98.06 179 PHE A CA 1
ATOM 1367 C C . PHE A 1 179 ? 17.845 -11.845 -12.532 1.00 98.06 179 PHE A C 1
ATOM 1369 O O . PHE A 1 179 ? 17.289 -12.439 -13.452 1.00 98.06 179 PHE A O 1
ATOM 1376 N N . TYR A 1 180 ? 17.606 -10.564 -12.237 1.00 98.62 180 TYR A N 1
ATOM 1377 C CA . TYR A 1 180 ? 16.738 -9.680 -13.012 1.00 98.62 180 TYR A CA 1
ATOM 1378 C C . TYR A 1 180 ? 17.377 -8.293 -13.158 1.00 98.62 180 TYR A C 1
ATOM 1380 O O . TYR A 1 180 ? 18.205 -7.885 -12.339 1.00 98.62 180 TYR A O 1
ATOM 1388 N N . ASP A 1 181 ? 16.977 -7.549 -14.186 1.00 98.69 181 ASP A N 1
ATOM 1389 C CA . ASP A 1 181 ? 17.520 -6.222 -14.483 1.00 98.69 181 ASP A CA 1
ATOM 1390 C C . ASP A 1 181 ? 16.884 -5.140 -13.607 1.00 98.69 181 ASP A C 1
ATOM 1392 O O . ASP A 1 181 ? 17.554 -4.168 -13.237 1.00 98.69 181 ASP A O 1
ATOM 1396 N N . ALA A 1 182 ? 15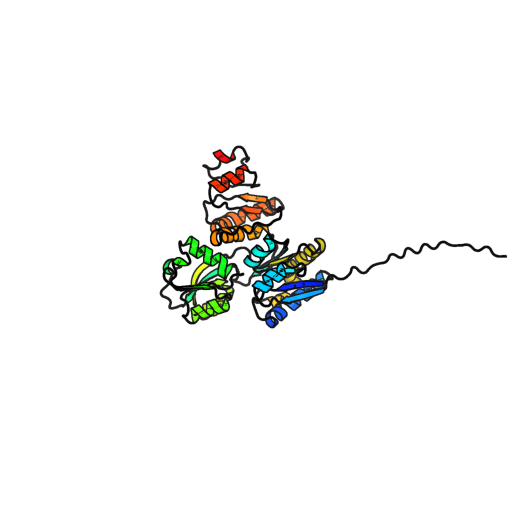.598 -5.308 -13.278 1.00 98.69 182 ALA A N 1
ATOM 1397 C CA . ALA A 1 182 ? 14.814 -4.317 -12.559 1.00 98.69 182 ALA A CA 1
ATOM 1398 C C . ALA A 1 182 ? 13.747 -4.910 -11.628 1.00 98.69 182 ALA A C 1
ATOM 1400 O O . ALA A 1 182 ? 13.222 -6.002 -11.845 1.00 98.69 182 ALA A O 1
ATOM 1401 N N . THR A 1 183 ? 13.401 -4.138 -10.600 1.00 98.62 183 THR A N 1
ATOM 1402 C CA . THR A 1 183 ? 12.281 -4.403 -9.689 1.00 98.62 183 THR A CA 1
ATOM 1403 C C . THR A 1 183 ? 11.644 -3.092 -9.242 1.00 98.62 183 THR A C 1
ATOM 1405 O O . THR A 1 183 ? 12.139 -2.014 -9.576 1.00 98.62 183 THR A O 1
ATOM 1408 N N . ALA A 1 184 ? 10.561 -3.158 -8.473 1.00 98.00 184 ALA A N 1
ATOM 1409 C CA . ALA A 1 184 ? 9.995 -2.003 -7.808 1.00 98.00 184 ALA A CA 1
ATOM 1410 C C . ALA A 1 184 ? 9.482 -2.336 -6.409 1.00 98.00 184 ALA A C 1
ATOM 1412 O O . ALA A 1 184 ? 8.878 -3.385 -6.196 1.00 98.00 184 ALA A O 1
ATOM 1413 N N . VAL A 1 185 ? 9.715 -1.419 -5.469 1.00 97.19 185 VAL A N 1
ATOM 1414 C CA . VAL A 1 185 ? 9.271 -1.512 -4.069 1.00 97.19 185 VAL A CA 1
ATOM 1415 C C . VAL A 1 185 ? 9.006 -0.120 -3.490 1.00 97.19 185 VAL A C 1
ATOM 1417 O O . VAL A 1 185 ? 9.290 0.892 -4.136 1.00 97.19 185 VAL A O 1
ATOM 1420 N N . ALA A 1 186 ? 8.501 -0.048 -2.256 1.00 95.81 186 ALA A N 1
ATOM 1421 C CA . ALA A 1 186 ? 8.515 1.199 -1.496 1.00 95.81 186 ALA A CA 1
ATOM 1422 C C . ALA A 1 186 ? 9.961 1.656 -1.219 1.00 95.81 186 ALA A C 1
ATOM 1424 O O . ALA A 1 186 ? 10.850 0.848 -0.936 1.00 95.81 186 ALA A O 1
ATOM 1425 N N . GLU A 1 187 ? 10.229 2.958 -1.288 1.00 97.25 187 GLU A N 1
ATOM 1426 C CA . GLU A 1 187 ? 11.593 3.475 -1.166 1.00 97.25 187 GLU A CA 1
ATOM 1427 C C . GLU A 1 187 ? 12.213 3.206 0.209 1.00 97.25 187 GLU A C 1
ATOM 1429 O O . GLU A 1 187 ? 13.403 2.903 0.298 1.00 97.25 187 GLU A O 1
ATOM 1434 N N . ASN A 1 188 ? 11.422 3.263 1.281 1.00 94.75 188 ASN A N 1
ATOM 1435 C CA . ASN A 1 188 ? 11.890 2.906 2.623 1.00 94.75 188 ASN A CA 1
ATOM 1436 C C . ASN A 1 188 ? 12.380 1.446 2.701 1.00 94.75 188 ASN A C 1
ATOM 1438 O O . ASN A 1 188 ? 13.355 1.167 3.399 1.00 94.75 188 ASN A O 1
ATOM 1442 N N . VAL A 1 189 ? 11.764 0.535 1.941 1.00 94.69 189 VAL A N 1
ATOM 1443 C CA . VAL A 1 189 ? 12.185 -0.867 1.816 1.00 94.69 189 VAL A CA 1
ATOM 1444 C C . VAL A 1 189 ? 13.469 -0.978 0.985 1.00 94.69 189 VAL A C 1
ATOM 1446 O O . VAL A 1 189 ? 14.370 -1.737 1.341 1.00 94.69 189 VAL A O 1
ATOM 1449 N N . ALA A 1 190 ? 13.611 -0.171 -0.071 1.00 97.38 190 ALA A N 1
ATOM 1450 C CA . ALA A 1 190 ? 14.829 -0.095 -0.886 1.00 97.38 190 ALA A CA 1
ATOM 1451 C C . ALA A 1 190 ? 16.005 0.620 -0.196 1.00 97.38 190 ALA A C 1
ATOM 1453 O O . ALA A 1 190 ? 17.156 0.477 -0.620 1.00 97.38 190 ALA A O 1
ATOM 1454 N N . ALA A 1 191 ? 15.740 1.401 0.855 1.00 97.00 191 ALA A N 1
ATOM 1455 C CA . ALA A 1 191 ? 16.701 2.305 1.477 1.00 97.00 191 ALA A CA 1
ATOM 1456 C C . ALA A 1 191 ? 18.047 1.657 1.859 1.00 97.00 191 ALA A C 1
ATOM 1458 O O . ALA A 1 191 ? 19.072 2.322 1.688 1.00 97.00 191 ALA A O 1
ATOM 1459 N N . PRO A 1 192 ? 18.124 0.402 2.352 1.00 96.44 192 PRO A N 1
ATOM 1460 C CA . PRO A 1 192 ? 19.408 -0.262 2.587 1.00 96.44 192 PRO A CA 1
ATOM 1461 C C . PRO A 1 192 ? 20.254 -0.416 1.311 1.00 96.44 192 PRO A C 1
ATOM 1463 O O . PRO A 1 192 ? 21.436 -0.077 1.325 1.00 96.44 192 PRO A O 1
ATOM 1466 N N . TYR A 1 193 ? 19.650 -0.838 0.196 1.00 98.31 193 TYR A N 1
ATOM 1467 C CA . TYR A 1 193 ? 20.333 -1.032 -1.092 1.00 98.31 193 TYR A CA 1
ATOM 1468 C C . TYR A 1 193 ? 20.717 0.289 -1.759 1.00 98.31 193 TYR A C 1
ATOM 1470 O O . TYR A 1 193 ? 21.765 0.379 -2.401 1.00 98.31 193 TYR A O 1
ATOM 1478 N N . LEU A 1 194 ? 19.876 1.315 -1.593 1.00 98.06 194 LEU A N 1
ATOM 1479 C CA . LEU A 1 194 ? 20.149 2.669 -2.072 1.00 98.06 194 LEU A CA 1
ATOM 1480 C C . LEU A 1 194 ? 21.325 3.295 -1.314 1.00 98.06 194 LEU A C 1
ATOM 1482 O O . LEU A 1 194 ? 22.242 3.823 -1.940 1.00 98.06 194 LEU A O 1
ATOM 1486 N N . ARG A 1 195 ? 21.344 3.184 0.023 1.00 97.69 195 ARG A N 1
ATOM 1487 C CA . ARG A 1 195 ? 22.450 3.676 0.865 1.00 97.69 195 ARG A CA 1
ATOM 1488 C C . ARG A 1 195 ? 23.759 2.939 0.601 1.00 97.69 195 ARG A C 1
ATOM 1490 O O . ARG A 1 195 ? 24.807 3.573 0.581 1.00 97.69 195 ARG A O 1
ATOM 1497 N N . ALA A 1 196 ? 23.700 1.627 0.373 1.00 97.81 196 ALA A N 1
ATOM 1498 C CA . ALA A 1 196 ? 24.865 0.828 -0.001 1.00 97.81 196 ALA A CA 1
ATOM 1499 C C . ALA A 1 196 ? 25.371 1.121 -1.427 1.00 97.81 196 ALA A C 1
ATOM 1501 O O . ALA A 1 196 ? 26.448 0.668 -1.803 1.00 97.81 196 ALA A O 1
ATOM 1502 N N . GLY A 1 197 ? 24.597 1.848 -2.242 1.00 97.75 197 GLY A N 1
ATOM 1503 C CA . GLY A 1 197 ? 24.932 2.118 -3.638 1.00 97.75 197 GLY A CA 1
ATOM 1504 C C . GLY A 1 197 ? 24.860 0.881 -4.536 1.00 97.75 197 GLY A C 1
ATOM 1505 O O . GLY A 1 197 ? 25.399 0.913 -5.638 1.00 97.75 197 GLY A O 1
ATOM 1506 N N . THR A 1 198 ? 24.208 -0.199 -4.094 1.00 98.25 198 THR A N 1
ATOM 1507 C CA . THR A 1 198 ? 24.032 -1.435 -4.873 1.00 98.25 198 THR A CA 1
ATOM 1508 C C . THR A 1 198 ? 22.973 -1.258 -5.958 1.00 98.25 198 THR A C 1
ATOM 1510 O O . THR A 1 198 ? 23.148 -1.721 -7.087 1.00 98.25 198 THR A O 1
ATOM 1513 N N . LEU A 1 199 ? 21.890 -0.551 -5.627 1.00 98.75 199 LEU A N 1
ATOM 1514 C CA . LEU A 1 199 ? 20.781 -0.250 -6.530 1.00 98.75 199 LEU A CA 1
ATOM 1515 C C . LEU A 1 199 ? 20.633 1.266 -6.718 1.00 98.75 199 LEU A C 1
ATOM 1517 O O . LEU A 1 199 ? 21.122 2.064 -5.916 1.00 98.75 199 LEU A O 1
ATOM 1521 N N . ARG A 1 200 ? 19.945 1.673 -7.786 1.00 98.62 200 ARG A N 1
ATOM 1522 C CA . ARG A 1 200 ? 19.557 3.065 -8.044 1.00 98.62 200 ARG A CA 1
ATOM 1523 C C . ARG A 1 200 ? 18.152 3.152 -8.630 1.00 98.62 200 ARG A C 1
ATOM 1525 O O . ARG A 1 200 ? 17.712 2.245 -9.330 1.00 98.62 200 ARG A O 1
ATOM 1532 N N . VAL A 1 201 ? 17.489 4.275 -8.374 1.00 98.56 201 VAL A N 1
ATOM 1533 C CA . VAL A 1 201 ? 16.141 4.575 -8.872 1.00 98.56 201 VAL A CA 1
ATOM 1534 C C . VAL A 1 201 ? 16.199 5.040 -10.334 1.00 98.56 201 VAL A C 1
ATOM 1536 O O . VAL A 1 201 ? 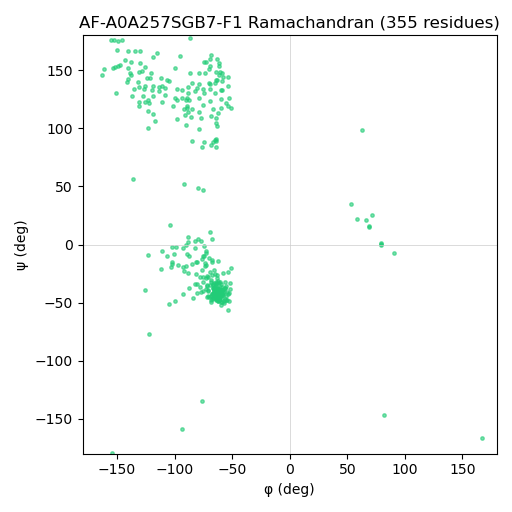17.074 5.827 -10.693 1.00 98.56 201 VAL A O 1
ATOM 1539 N N . ILE A 1 202 ? 15.268 4.564 -11.167 1.00 98.19 202 ILE A N 1
ATOM 1540 C CA . ILE A 1 202 ? 15.054 5.009 -12.564 1.00 98.19 202 ILE A CA 1
ATOM 1541 C C . ILE A 1 202 ? 13.635 5.520 -12.840 1.00 98.19 202 ILE A C 1
ATOM 1543 O O . ILE A 1 202 ? 13.370 6.064 -13.909 1.00 98.19 202 ILE A O 1
ATOM 1547 N N . GLY A 1 203 ? 12.724 5.346 -11.886 1.00 96.19 203 GLY A N 1
ATOM 1548 C CA . GLY A 1 203 ? 11.345 5.816 -11.948 1.00 96.19 203 GLY A CA 1
ATOM 1549 C C . GLY A 1 203 ? 10.748 5.844 -10.548 1.00 96.19 203 GLY A C 1
ATOM 1550 O O . GLY A 1 203 ? 11.174 5.079 -9.685 1.00 96.19 203 GLY A O 1
ATOM 1551 N N . GLN A 1 204 ? 9.799 6.742 -10.300 1.00 95.56 204 GLN A N 1
ATOM 1552 C CA . GLN A 1 204 ? 9.155 6.854 -8.995 1.00 95.56 204 GLN A CA 1
ATOM 1553 C C . GLN A 1 204 ? 7.750 7.444 -9.106 1.00 95.56 204 GLN A C 1
ATOM 1555 O O . GLN A 1 204 ? 7.490 8.278 -9.974 1.00 95.56 204 GLN A O 1
ATOM 1560 N N . ALA A 1 205 ? 6.880 7.075 -8.173 1.00 91.38 205 ALA A N 1
ATOM 1561 C CA . ALA A 1 205 ? 5.548 7.647 -8.020 1.00 91.38 205 ALA A CA 1
ATOM 1562 C C . ALA A 1 205 ? 5.109 7.630 -6.553 1.00 91.38 205 ALA A C 1
ATOM 1564 O O . ALA A 1 205 ? 5.565 6.777 -5.790 1.00 91.38 205 ALA A O 1
ATOM 1565 N N . PRO A 1 206 ? 4.225 8.549 -6.133 1.00 89.94 206 PRO A N 1
ATOM 1566 C CA . PRO A 1 206 ? 3.559 8.406 -4.847 1.00 89.94 206 PRO A CA 1
ATOM 1567 C C . PRO A 1 206 ? 2.667 7.162 -4.855 1.00 89.94 206 PRO A C 1
ATOM 1569 O O . PRO A 1 206 ? 2.094 6.810 -5.883 1.00 89.94 206 PRO A O 1
ATOM 1572 N N . VAL A 1 207 ? 2.519 6.529 -3.696 1.00 87.19 207 VAL A N 1
ATOM 1573 C CA . VAL A 1 207 ? 1.691 5.324 -3.550 1.00 87.19 207 VAL A CA 1
ATOM 1574 C C . VAL A 1 207 ? 0.203 5.660 -3.408 1.00 87.19 207 VAL A C 1
ATOM 1576 O O . VAL A 1 207 ? -0.645 4.856 -3.780 1.00 87.19 207 VAL A O 1
ATOM 1579 N N . GLY A 1 208 ? -0.129 6.860 -2.921 1.00 84.62 208 GLY A N 1
ATOM 1580 C CA . GLY A 1 208 ? -1.495 7.199 -2.517 1.00 84.62 208 GLY A CA 1
ATOM 1581 C C . GLY A 1 208 ? -1.786 6.682 -1.101 1.00 84.62 208 GLY A C 1
ATOM 1582 O O . GLY A 1 208 ? -0.864 6.691 -0.285 1.00 84.62 208 GLY A O 1
ATOM 1583 N N . PRO A 1 209 ? -3.030 6.271 -0.787 1.00 86.69 209 PRO A N 1
ATOM 1584 C CA . PRO A 1 209 ? -3.365 5.758 0.540 1.00 86.69 209 PRO A CA 1
ATOM 1585 C C . PRO A 1 209 ? -2.628 4.441 0.831 1.00 86.69 209 PRO A C 1
ATOM 1587 O O . PRO A 1 209 ? -2.618 3.518 0.012 1.00 86.69 209 PRO A O 1
ATOM 1590 N N . GLY A 1 210 ? -1.994 4.379 1.997 1.00 90.69 210 GLY A N 1
ATOM 1591 C CA . GLY A 1 210 ? -1.138 3.295 2.461 1.00 90.69 210 GLY A CA 1
ATOM 1592 C C . GLY A 1 210 ? -1.863 2.239 3.295 1.00 90.69 210 GLY A C 1
ATOM 1593 O O . GLY A 1 210 ? -3.080 2.055 3.204 1.00 90.69 210 GLY A O 1
ATOM 1594 N N . ASP A 1 211 ? -1.085 1.499 4.083 1.00 94.56 211 ASP A N 1
ATOM 1595 C CA . ASP A 1 211 ? -1.587 0.451 4.973 1.00 94.56 211 ASP A CA 1
ATOM 1596 C C . ASP A 1 211 ? -2.561 1.019 6.017 1.00 94.56 211 ASP A C 1
ATOM 1598 O O . ASP A 1 211 ? -2.415 2.149 6.482 1.00 94.56 211 ASP A O 1
ATOM 1602 N N . LEU A 1 212 ? -3.539 0.222 6.445 1.00 96.44 212 LEU A N 1
ATOM 1603 C CA . LEU A 1 212 ? -4.543 0.650 7.423 1.00 96.44 212 LEU A CA 1
ATOM 1604 C C . LEU A 1 212 ? -4.946 -0.460 8.387 1.00 96.44 212 LEU A C 1
ATOM 1606 O O . LEU A 1 212 ? -4.861 -1.647 8.075 1.00 96.44 212 LEU A O 1
ATOM 1610 N N . LEU A 1 213 ? -5.486 -0.060 9.538 1.00 97.56 213 LEU A N 1
ATOM 1611 C CA . LEU A 1 213 ? -6.332 -0.940 10.337 1.00 97.56 213 LEU A CA 1
ATOM 1612 C C . LEU A 1 213 ? -7.797 -0.710 9.978 1.00 97.56 213 LEU A C 1
ATOM 1614 O O . LEU A 1 213 ? -8.276 0.425 9.959 1.00 97.56 213 LEU A O 1
ATOM 1618 N N . ALA A 1 214 ? -8.527 -1.800 9.763 1.00 95.81 214 ALA A N 1
ATOM 1619 C CA . ALA A 1 214 ? -9.966 -1.780 9.540 1.00 95.81 214 ALA A CA 1
ATOM 1620 C C . ALA A 1 214 ? -10.670 -2.807 10.435 1.00 95.81 214 ALA A C 1
ATOM 1622 O O . ALA A 1 214 ? -10.122 -3.863 10.745 1.00 95.81 214 ALA A O 1
ATOM 1623 N N . ALA A 1 215 ? -11.901 -2.507 10.840 1.00 94.31 215 ALA A N 1
ATOM 1624 C CA . ALA A 1 215 ? -12.745 -3.410 11.614 1.00 94.31 215 ALA A CA 1
ATOM 1625 C C . ALA A 1 215 ? -13.844 -4.022 10.750 1.00 94.31 215 ALA A C 1
ATOM 1627 O O . ALA A 1 215 ? -14.469 -3.321 9.955 1.00 94.31 215 ALA A O 1
ATOM 1628 N N . SER A 1 216 ? -14.146 -5.302 10.943 1.00 91.38 216 SER A N 1
ATOM 1629 C CA . SER A 1 216 ? -15.268 -5.938 10.254 1.00 91.38 216 SER A CA 1
ATOM 1630 C C . SER A 1 216 ? -16.617 -5.390 10.746 1.00 91.38 216 SER A C 1
ATOM 1632 O O . SER A 1 216 ? -16.744 -4.776 11.813 1.00 91.38 216 SER A O 1
ATOM 1634 N N . ASN A 1 217 ? -17.679 -5.626 9.977 1.00 86.56 217 ASN A N 1
ATOM 1635 C CA . ASN A 1 217 ? -19.042 -5.219 10.334 1.00 86.56 217 ASN A CA 1
ATOM 1636 C C . ASN A 1 217 ? -19.588 -5.867 11.605 1.00 86.56 217 ASN A C 1
ATOM 1638 O O . ASN A 1 217 ? -20.599 -5.390 12.121 1.00 86.56 217 ASN A O 1
ATOM 1642 N N . LYS A 1 218 ? -18.936 -6.924 12.093 1.00 87.31 218 LYS A N 1
ATOM 1643 C CA . LYS A 1 218 ? -19.277 -7.606 13.338 1.00 87.31 218 LYS A CA 1
ATOM 1644 C C . LYS A 1 218 ? -18.821 -6.823 14.563 1.00 87.31 218 LYS A C 1
ATOM 1646 O O . LYS A 1 218 ? -19.401 -7.000 15.627 1.00 87.31 218 LYS A O 1
ATOM 1651 N N . VAL A 1 219 ? -17.845 -5.924 14.416 1.00 91.06 219 VAL A N 1
ATOM 1652 C CA . VAL A 1 219 ? -17.456 -5.001 15.486 1.00 91.06 219 VAL A CA 1
ATOM 1653 C C . VAL A 1 219 ? -18.512 -3.899 15.601 1.00 91.06 219 VAL A C 1
ATOM 1655 O O . VAL A 1 219 ? -18.717 -3.167 14.624 1.00 91.06 219 VAL A O 1
ATOM 1658 N N . PRO A 1 220 ? -19.181 -3.738 16.759 1.00 91.12 220 PRO A N 1
ATOM 1659 C CA . PRO A 1 220 ? -20.208 -2.716 16.941 1.00 91.12 220 PRO A CA 1
ATOM 1660 C C . PRO A 1 220 ? -19.676 -1.306 16.673 1.00 91.12 220 PRO A C 1
ATOM 1662 O O . PRO A 1 220 ? -18.541 -0.984 17.027 1.00 91.12 220 PRO A O 1
ATOM 1665 N N . ALA A 1 221 ? -20.507 -0.434 16.095 1.00 91.31 221 ALA A N 1
ATOM 1666 C CA . ALA A 1 221 ? -20.104 0.931 15.744 1.00 91.31 221 ALA A CA 1
ATOM 1667 C C . ALA A 1 221 ? -19.483 1.729 16.915 1.00 91.31 221 ALA A C 1
ATOM 1669 O O . ALA A 1 221 ? -18.446 2.354 16.684 1.00 91.31 221 ALA A O 1
ATOM 1670 N N . PRO A 1 222 ? -20.003 1.661 18.163 1.00 93.94 222 PRO A N 1
ATOM 1671 C CA . PRO A 1 222 ? -19.363 2.325 19.300 1.00 93.94 222 PRO A CA 1
ATOM 1672 C C . PRO A 1 222 ? -17.949 1.805 19.584 1.00 93.94 222 PRO A C 1
ATOM 1674 O O . PRO A 1 222 ? -17.048 2.580 19.897 1.00 93.94 222 PRO A O 1
ATOM 1677 N N . LEU A 1 223 ? -17.724 0.496 19.434 1.00 94.69 223 LEU A N 1
ATOM 1678 C CA . LEU A 1 223 ? -16.407 -0.103 19.629 1.00 94.69 223 LEU A CA 1
ATOM 1679 C C . LEU A 1 223 ? -15.441 0.281 18.500 1.00 94.69 223 LEU A C 1
ATOM 1681 O O . LEU A 1 223 ? -14.297 0.623 18.786 1.00 94.69 223 LEU A O 1
ATOM 1685 N N . ARG A 1 224 ? -15.907 0.332 17.244 1.00 94.75 224 ARG A N 1
ATOM 1686 C CA . ARG A 1 224 ? -15.109 0.859 16.121 1.00 94.75 224 ARG A CA 1
ATOM 1687 C C . ARG A 1 224 ? -14.673 2.304 16.360 1.00 94.75 224 ARG A C 1
ATOM 1689 O O . ARG A 1 224 ? -13.508 2.617 16.157 1.00 94.75 224 ARG A O 1
ATOM 1696 N N . ALA A 1 225 ? -15.574 3.157 16.850 1.00 95.06 225 ALA A N 1
ATOM 1697 C CA . ALA A 1 225 ? -15.245 4.543 17.177 1.00 95.06 225 ALA A CA 1
ATOM 1698 C C . ALA A 1 225 ? -14.177 4.637 18.282 1.00 95.06 225 ALA A C 1
ATOM 1700 O O . ALA A 1 225 ? -13.223 5.397 18.146 1.00 95.06 225 ALA A O 1
ATOM 1701 N N . ARG A 1 226 ? -14.279 3.821 19.344 1.00 96.88 226 ARG A N 1
ATOM 1702 C CA . ARG A 1 226 ? -13.244 3.755 20.394 1.00 96.88 226 ARG A CA 1
ATOM 1703 C C . ARG A 1 226 ? -11.891 3.286 19.852 1.00 96.88 226 ARG A C 1
ATOM 1705 O O . ARG A 1 226 ? -10.876 3.880 20.200 1.00 96.88 226 ARG A O 1
ATOM 1712 N N . LEU A 1 227 ? -11.879 2.264 18.991 1.00 97.81 227 LEU A N 1
ATOM 1713 C CA . LEU A 1 227 ? -10.659 1.771 18.342 1.00 97.81 227 LEU A CA 1
ATOM 1714 C C . LEU A 1 227 ? -10.008 2.849 17.464 1.00 97.81 227 LEU A C 1
ATOM 1716 O O . LEU A 1 227 ? -8.810 3.084 17.595 1.00 97.81 227 LEU A O 1
ATOM 1720 N N . ALA A 1 228 ? -10.787 3.530 16.619 1.00 98.06 228 ALA A N 1
ATOM 1721 C CA . ALA A 1 228 ? -10.297 4.617 15.772 1.00 98.06 228 ALA A CA 1
ATOM 1722 C C . ALA A 1 228 ? -9.711 5.763 16.613 1.00 98.06 228 ALA A C 1
ATOM 1724 O O . ALA A 1 228 ? -8.562 6.151 16.413 1.00 98.06 228 ALA A O 1
ATOM 1725 N N . THR A 1 229 ? -10.441 6.239 17.628 1.00 98.00 229 THR A N 1
ATOM 1726 C CA . THR A 1 229 ? -9.954 7.281 18.548 1.00 98.00 229 THR A CA 1
ATOM 1727 C C . THR A 1 229 ? -8.662 6.869 19.255 1.00 98.00 229 THR A C 1
ATOM 1729 O O . THR A 1 229 ? -7.748 7.682 19.383 1.00 98.00 229 THR A O 1
ATOM 1732 N N . ALA A 1 230 ? -8.555 5.611 19.696 1.00 98.19 230 ALA A N 1
ATOM 1733 C CA . ALA A 1 230 ? -7.341 5.099 20.324 1.00 98.19 230 ALA A CA 1
ATOM 1734 C C . ALA A 1 230 ? -6.156 5.095 19.345 1.00 98.19 230 ALA A C 1
ATOM 1736 O O . ALA A 1 230 ? -5.093 5.611 19.679 1.00 98.19 230 ALA A O 1
ATOM 1737 N N . LEU A 1 231 ? -6.338 4.581 18.123 1.00 98.44 231 LEU A N 1
ATOM 1738 C CA . LEU A 1 231 ? -5.294 4.579 17.091 1.00 98.44 231 LEU A CA 1
ATOM 1739 C C . LEU A 1 231 ? -4.798 5.998 16.786 1.00 98.44 231 LEU A C 1
ATOM 1741 O O . LEU A 1 231 ? -3.597 6.251 16.840 1.00 98.44 231 LEU A O 1
ATOM 1745 N N . LEU A 1 232 ? -5.710 6.948 16.567 1.00 97.81 232 LEU A N 1
ATOM 1746 C CA . LEU A 1 232 ? -5.366 8.348 16.288 1.00 97.81 232 LEU A CA 1
ATOM 1747 C C . LEU A 1 232 ? -4.628 9.032 17.452 1.00 97.81 232 LEU A C 1
ATOM 1749 O O . LEU A 1 232 ? -3.849 9.959 17.241 1.00 97.81 232 LEU A O 1
ATOM 1753 N N . ALA A 1 233 ? -4.834 8.566 18.685 1.00 97.50 233 ALA A N 1
ATOM 1754 C CA . ALA A 1 233 ? -4.143 9.066 19.869 1.00 97.50 233 ALA A CA 1
ATOM 1755 C C . ALA A 1 233 ? -2.866 8.277 20.227 1.00 97.50 233 ALA A C 1
ATOM 1757 O O . ALA A 1 233 ? -2.164 8.660 21.171 1.00 97.50 233 ALA A O 1
ATOM 1758 N N . ALA A 1 234 ? -2.534 7.201 19.502 1.00 97.19 234 ALA A N 1
ATOM 1759 C CA . ALA A 1 234 ? -1.476 6.259 19.875 1.00 97.19 234 ALA A CA 1
ATOM 1760 C C . ALA A 1 234 ? -0.091 6.917 19.970 1.00 97.19 234 ALA A C 1
ATOM 1762 O O . ALA A 1 234 ? 0.653 6.623 20.905 1.00 97.19 234 ALA A O 1
ATOM 1763 N N . THR A 1 235 ? 0.226 7.880 19.094 1.00 95.44 235 THR A N 1
ATOM 1764 C CA . THR A 1 235 ? 1.502 8.619 19.144 1.00 95.44 235 THR A CA 1
ATOM 1765 C C . THR A 1 235 ? 1.742 9.301 20.490 1.00 95.44 235 THR A C 1
ATOM 1767 O O . THR A 1 235 ? 2.877 9.395 20.946 1.00 95.44 235 THR A O 1
ATOM 1770 N N . ARG A 1 236 ? 0.668 9.743 21.151 1.00 96.44 236 ARG A N 1
ATOM 1771 C CA . ARG A 1 236 ? 0.724 10.399 22.460 1.00 96.44 236 ARG A CA 1
ATOM 1772 C C . ARG A 1 236 ? 0.555 9.412 23.612 1.00 96.44 236 ARG A C 1
ATOM 1774 O O . ARG A 1 236 ? 1.250 9.509 24.616 1.00 96.44 236 ARG A O 1
ATOM 1781 N N . ASN A 1 237 ? -0.388 8.484 23.472 1.00 97.44 237 ASN A N 1
ATOM 1782 C CA . ASN A 1 237 ? -0.904 7.690 24.586 1.00 97.44 237 ASN A CA 1
ATOM 1783 C C . ASN A 1 237 ? -0.314 6.273 24.661 1.00 97.44 237 ASN A C 1
ATOM 1785 O O . ASN A 1 237 ? -0.555 5.569 25.641 1.00 97.44 237 ASN A O 1
ATOM 1789 N N . ALA A 1 238 ? 0.445 5.851 23.648 1.00 96.88 238 ALA A N 1
ATOM 1790 C CA . ALA A 1 238 ? 1.026 4.517 23.542 1.00 96.88 238 ALA A CA 1
ATOM 1791 C C . ALA A 1 238 ? 2.495 4.557 23.068 1.00 96.88 238 ALA A C 1
ATOM 1793 O O . ALA A 1 238 ? 2.835 3.904 22.080 1.00 96.88 238 ALA A O 1
ATOM 1794 N N . PRO A 1 239 ? 3.400 5.282 23.758 1.00 96.44 239 PRO A N 1
ATOM 1795 C CA . PRO A 1 239 ? 4.791 5.426 23.320 1.00 96.44 239 PRO A CA 1
ATOM 1796 C C . PRO A 1 239 ? 5.498 4.077 23.141 1.00 96.44 239 PRO A C 1
ATOM 1798 O O . PRO A 1 239 ? 6.211 3.900 22.164 1.00 96.44 239 PRO A O 1
ATOM 1801 N N . ALA A 1 240 ? 5.228 3.088 24.002 1.00 96.75 240 ALA A N 1
ATOM 1802 C CA . ALA A 1 240 ? 5.776 1.738 23.854 1.00 96.75 240 ALA A CA 1
ATOM 1803 C C . ALA A 1 240 ? 5.329 1.044 22.551 1.00 96.75 240 ALA A C 1
ATOM 1805 O O . ALA A 1 240 ? 6.136 0.381 21.903 1.00 96.75 240 ALA A O 1
ATOM 1806 N N . ALA A 1 241 ? 4.068 1.227 22.138 1.00 96.75 241 ALA A N 1
ATOM 1807 C CA . ALA A 1 241 ? 3.573 0.721 20.858 1.00 96.75 241 ALA A CA 1
ATOM 1808 C C . ALA A 1 241 ? 4.232 1.430 19.680 1.00 96.75 241 ALA A C 1
ATOM 1810 O O . ALA A 1 241 ? 4.654 0.776 18.732 1.00 96.75 241 ALA A O 1
ATOM 1811 N N . MET A 1 242 ? 4.398 2.748 19.768 1.00 96.88 242 MET A N 1
ATOM 1812 C CA . MET A 1 242 ? 5.084 3.498 18.722 1.00 96.88 242 MET A CA 1
ATOM 1813 C C . MET A 1 242 ? 6.561 3.139 18.602 1.00 96.88 242 MET A C 1
ATOM 1815 O O . MET A 1 242 ? 7.065 3.045 17.491 1.00 96.88 242 MET A O 1
ATOM 1819 N N . THR A 1 243 ? 7.253 2.900 19.718 1.00 96.81 243 THR A N 1
ATOM 1820 C CA . THR A 1 243 ? 8.640 2.426 19.705 1.00 96.81 243 THR A CA 1
ATOM 1821 C C . THR A 1 243 ? 8.741 1.051 19.054 1.00 96.81 243 THR A C 1
ATOM 1823 O O . THR A 1 243 ? 9.594 0.855 18.193 1.00 96.81 243 THR A O 1
ATOM 1826 N N . ALA A 1 244 ? 7.854 0.117 19.410 1.00 95.94 244 ALA A N 1
ATOM 1827 C CA . ALA A 1 244 ? 7.843 -1.223 18.826 1.00 95.94 244 ALA A CA 1
ATOM 1828 C C . ALA A 1 244 ? 7.526 -1.212 17.319 1.00 95.94 244 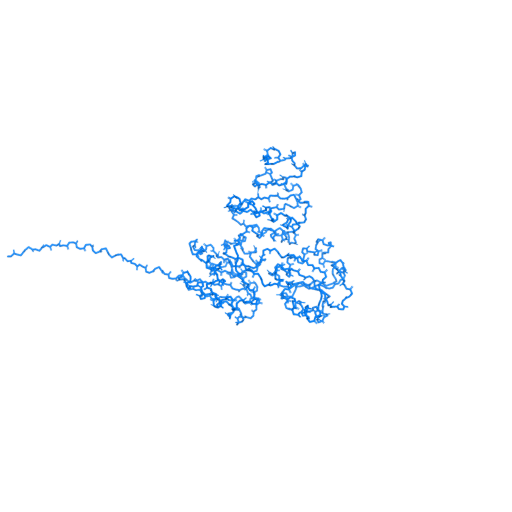ALA A C 1
ATOM 1830 O O . ALA A 1 244 ? 8.080 -2.008 16.564 1.00 95.94 244 ALA A O 1
ATOM 1831 N N . LEU A 1 245 ? 6.681 -0.279 16.872 1.00 94.56 245 LEU A N 1
ATOM 1832 C CA . LEU A 1 245 ? 6.307 -0.116 15.469 1.00 94.56 245 LEU A CA 1
ATOM 1833 C C . LEU A 1 245 ? 7.211 0.844 14.685 1.00 94.56 245 LEU A C 1
ATOM 1835 O O . LEU A 1 245 ? 6.974 1.027 13.496 1.00 94.56 245 LEU A O 1
ATOM 1839 N N . ALA A 1 246 ? 8.237 1.454 15.287 1.00 89.56 246 ALA A N 1
ATOM 1840 C CA . ALA A 1 246 ? 8.960 2.591 14.700 1.00 89.56 246 ALA A CA 1
ATOM 1841 C C . ALA A 1 246 ? 9.590 2.313 13.319 1.00 89.56 246 ALA A C 1
ATOM 1843 O O . ALA A 1 246 ? 9.789 3.240 12.534 1.00 89.56 246 ALA A O 1
ATOM 1844 N N . GLY A 1 247 ? 9.884 1.046 13.001 1.00 85.00 247 GLY A N 1
ATOM 1845 C CA . GLY A 1 247 ? 10.370 0.630 11.679 1.00 85.00 247 GLY A CA 1
ATOM 1846 C C . GLY A 1 247 ? 9.305 0.635 10.572 1.00 85.00 247 GLY A C 1
ATOM 1847 O O . GLY A 1 247 ? 9.656 0.610 9.396 1.00 85.00 247 GLY A O 1
ATOM 1848 N N . MET A 1 248 ? 8.021 0.694 10.930 1.00 85.25 248 MET A N 1
ATOM 1849 C CA . MET A 1 248 ? 6.877 0.565 10.019 1.00 85.25 248 MET A CA 1
ATOM 1850 C C . MET A 1 248 ? 5.904 1.749 10.118 1.00 85.25 248 MET A C 1
ATOM 1852 O O . MET A 1 248 ? 5.403 2.223 9.102 1.00 85.25 248 MET A O 1
ATOM 1856 N N . VAL A 1 249 ? 5.654 2.255 11.329 1.00 91.12 249 VAL A N 1
ATOM 1857 C CA . VAL A 1 249 ? 4.570 3.197 11.636 1.00 91.12 249 VAL A CA 1
ATOM 1858 C C . VAL A 1 249 ? 5.114 4.375 12.442 1.00 91.12 249 VAL A C 1
ATOM 1860 O O . VAL A 1 249 ? 5.650 4.202 13.535 1.00 91.12 249 VAL A O 1
ATOM 1863 N N . ARG A 1 250 ? 4.927 5.602 11.939 1.00 94.50 250 ARG A N 1
ATOM 1864 C CA . ARG A 1 250 ? 5.209 6.844 12.694 1.00 94.50 250 ARG A CA 1
ATOM 1865 C C . ARG A 1 250 ? 4.013 7.351 13.493 1.00 94.50 250 ARG A C 1
ATOM 1867 O O . ARG A 1 250 ? 4.162 8.168 14.398 1.00 94.50 250 ARG A O 1
ATOM 1874 N N . GLY A 1 251 ? 2.822 6.888 13.150 1.00 95.12 251 GLY A N 1
ATOM 1875 C CA . GLY A 1 251 ? 1.568 7.249 13.788 1.00 95.12 251 GLY A CA 1
ATOM 1876 C C . GLY A 1 251 ? 0.403 6.790 12.935 1.00 95.12 251 GLY A C 1
ATOM 1877 O O . GLY A 1 251 ? 0.588 6.034 11.982 1.00 95.12 251 GLY A O 1
ATOM 1878 N N . PHE A 1 252 ? -0.776 7.294 13.260 1.00 96.62 252 PHE A N 1
ATOM 1879 C CA . PHE A 1 252 ? -1.995 6.985 12.534 1.00 96.62 252 PHE A CA 1
ATOM 1880 C C . PHE A 1 252 ? -2.711 8.271 12.135 1.00 96.62 252 PHE A C 1
ATOM 1882 O O . PHE A 1 252 ? -2.619 9.275 12.847 1.00 96.62 252 PHE A O 1
ATOM 1889 N N . GLN A 1 253 ? -3.426 8.235 11.016 1.00 93.06 253 GLN A N 1
ATOM 1890 C CA . GLN A 1 253 ? -4.227 9.354 10.526 1.00 93.06 253 GLN A CA 1
ATOM 1891 C C . GLN A 1 253 ? -5.654 8.919 10.164 1.00 93.06 253 GLN A C 1
ATOM 1893 O O . GLN A 1 253 ? -5.892 7.727 9.931 1.00 93.06 253 GLN A O 1
ATOM 1898 N N . PRO A 1 254 ? -6.626 9.853 10.165 1.00 89.25 254 PRO A N 1
ATOM 1899 C CA . PRO A 1 254 ? -7.982 9.556 9.724 1.00 89.25 254 PRO A CA 1
ATOM 1900 C C . PRO A 1 254 ? -7.972 9.074 8.278 1.00 89.25 254 PRO A C 1
ATOM 1902 O O . PRO A 1 254 ? -7.229 9.603 7.457 1.00 89.25 254 PRO A O 1
ATOM 1905 N N . VAL A 1 255 ? -8.810 8.088 7.981 1.00 89.06 255 VAL A N 1
ATOM 1906 C CA . VAL A 1 255 ? -8.941 7.527 6.639 1.00 89.06 255 VAL A CA 1
ATOM 1907 C C . VAL A 1 255 ? -10.343 6.992 6.446 1.00 89.06 255 VAL A C 1
ATOM 1909 O O . VAL A 1 255 ? -10.995 6.548 7.398 1.00 89.06 255 VAL A O 1
ATOM 1912 N N . GLU A 1 256 ? -10.781 6.977 5.199 1.00 85.69 256 GLU A N 1
ATOM 1913 C CA . GLU A 1 256 ? -12.051 6.409 4.816 1.00 85.69 256 GLU A CA 1
ATOM 1914 C C . GLU A 1 256 ? -11.960 5.528 3.577 1.00 85.69 256 GLU A C 1
ATOM 1916 O O . GLU A 1 256 ? -10.999 5.538 2.814 1.00 85.69 256 GLU A O 1
ATOM 1921 N N . ASP A 1 257 ? -13.019 4.757 3.334 1.00 84.62 257 ASP A N 1
ATOM 1922 C CA . ASP A 1 257 ? -13.055 3.831 2.205 1.00 84.62 257 ASP A CA 1
ATOM 1923 C C . ASP A 1 257 ? -12.935 4.554 0.851 1.00 84.62 257 ASP A C 1
ATOM 1925 O O . ASP A 1 257 ? -12.348 4.029 -0.099 1.00 84.62 257 ASP A O 1
ATOM 1929 N N . GLY A 1 258 ? -13.473 5.776 0.779 1.00 79.06 258 GLY A N 1
ATOM 1930 C CA . GLY A 1 258 ? -13.428 6.624 -0.408 1.00 79.06 258 GLY A CA 1
ATOM 1931 C C . GLY A 1 258 ? -12.019 7.073 -0.795 1.00 79.06 258 GLY A C 1
ATOM 1932 O O . GLY A 1 258 ? -11.784 7.301 -1.981 1.00 79.06 258 GLY A O 1
ATOM 1933 N N . ASP A 1 259 ? -11.076 7.137 0.151 1.00 80.62 259 ASP A N 1
ATOM 1934 C CA . ASP A 1 259 ? -9.686 7.516 -0.134 1.00 80.62 259 ASP A CA 1
ATOM 1935 C C . ASP A 1 259 ? -9.000 6.505 -1.057 1.00 80.62 259 ASP A C 1
ATOM 1937 O O . ASP A 1 259 ? -8.234 6.878 -1.944 1.00 80.62 259 ASP A O 1
ATOM 1941 N N . TYR A 1 260 ? -9.376 5.230 -0.951 1.00 87.44 260 TYR A N 1
ATOM 1942 C CA . TYR A 1 260 ? -8.857 4.139 -1.778 1.00 87.44 260 TYR A CA 1
ATOM 1943 C C . TYR A 1 260 ? -9.453 4.085 -3.194 1.00 87.44 260 TYR A C 1
ATOM 1945 O O . TYR A 1 260 ? -9.142 3.170 -3.957 1.00 87.44 260 TYR A O 1
ATOM 1953 N N . ALA A 1 261 ? -10.318 5.029 -3.584 1.00 80.69 261 ALA A N 1
ATOM 1954 C CA . ALA A 1 261 ? -10.948 5.026 -4.906 1.00 80.69 261 ALA A CA 1
ATOM 1955 C C . ALA A 1 261 ? -9.938 5.097 -6.058 1.00 80.69 261 ALA A C 1
ATOM 1957 O O . ALA A 1 261 ? -10.093 4.357 -7.024 1.00 80.69 261 ALA A O 1
ATOM 1958 N N . VAL A 1 262 ? -8.869 5.892 -5.921 1.00 82.31 262 VAL A N 1
ATOM 1959 C CA . VAL A 1 262 ? -7.799 5.947 -6.932 1.00 82.31 262 VAL A CA 1
ATOM 1960 C C . VAL A 1 262 ? -7.163 4.577 -7.147 1.00 82.31 262 VAL A C 1
ATOM 1962 O O . VAL A 1 262 ? -6.992 4.150 -8.283 1.00 82.31 262 VAL A O 1
ATOM 1965 N N . LEU A 1 263 ? -6.883 3.846 -6.065 1.00 89.75 263 LEU A N 1
ATOM 1966 C CA . LEU A 1 263 ? -6.271 2.525 -6.165 1.00 89.75 263 LEU A CA 1
ATOM 1967 C C . LEU A 1 263 ? -7.229 1.506 -6.789 1.00 89.75 263 LEU A C 1
ATOM 1969 O O . LEU A 1 263 ? -6.777 0.609 -7.489 1.00 89.75 263 LEU A O 1
ATOM 1973 N N . ARG A 1 264 ? -8.548 1.654 -6.600 1.00 88.94 264 ARG A N 1
ATOM 1974 C CA . ARG A 1 264 ? -9.548 0.818 -7.288 1.00 88.94 264 ARG A CA 1
ATOM 1975 C C . ARG A 1 264 ? -9.584 1.073 -8.785 1.00 88.94 264 ARG A C 1
ATOM 1977 O O . ARG A 1 264 ? -9.666 0.104 -9.529 1.00 88.94 264 ARG A O 1
ATOM 1984 N N . THR A 1 265 ? -9.526 2.337 -9.206 1.00 85.06 265 THR A N 1
ATOM 1985 C CA . THR A 1 265 ? -9.455 2.694 -10.629 1.00 85.06 265 THR A CA 1
ATOM 1986 C C . THR A 1 265 ? -8.207 2.085 -11.255 1.00 85.06 265 THR A C 1
ATOM 1988 O O . THR A 1 265 ? -8.328 1.304 -12.187 1.00 85.06 265 THR A O 1
ATOM 1991 N N . LEU A 1 266 ? -7.033 2.305 -10.652 1.00 88.81 266 LEU A N 1
ATOM 1992 C CA . LEU A 1 266 ? -5.783 1.707 -11.131 1.00 88.81 266 LEU A CA 1
ATOM 1993 C C . LEU A 1 266 ? -5.847 0.176 -11.188 1.00 88.81 266 LEU A C 1
ATOM 1995 O O . LEU A 1 266 ? -5.360 -0.439 -12.133 1.00 88.81 266 LEU A O 1
ATOM 1999 N N . TYR A 1 267 ? -6.454 -0.455 -10.180 1.00 91.94 267 TYR A N 1
ATOM 2000 C CA . TYR A 1 267 ? -6.598 -1.908 -10.147 1.00 91.94 267 TYR A CA 1
ATOM 2001 C C . TYR A 1 267 ? -7.510 -2.410 -11.275 1.00 91.94 267 TYR A C 1
ATOM 2003 O O . TYR A 1 267 ? -7.195 -3.407 -11.924 1.00 91.94 267 TYR A O 1
ATOM 2011 N N . ALA A 1 268 ? -8.621 -1.719 -11.534 1.00 89.50 268 ALA A N 1
ATOM 2012 C CA . ALA A 1 268 ? -9.523 -2.051 -12.629 1.00 89.50 268 ALA A CA 1
ATOM 2013 C C . ALA A 1 268 ? -8.847 -1.870 -13.997 1.00 89.50 268 ALA A C 1
ATOM 2015 O O . ALA A 1 268 ? -8.960 -2.762 -14.835 1.00 89.50 268 ALA A O 1
ATOM 2016 N N . ASP A 1 269 ? -8.094 -0.788 -14.191 1.00 86.38 269 ASP A N 1
ATOM 2017 C CA . ASP A 1 269 ? -7.400 -0.490 -15.450 1.00 86.38 269 ASP A CA 1
ATOM 2018 C C . ASP A 1 269 ? -6.308 -1.521 -15.774 1.00 86.38 269 ASP A C 1
ATOM 2020 O O . ASP A 1 269 ? -6.127 -1.905 -16.931 1.00 86.38 269 ASP A O 1
ATOM 2024 N N . LEU A 1 270 ? -5.594 -1.998 -14.749 1.00 89.56 270 LEU A N 1
ATOM 2025 C CA . LEU A 1 270 ? -4.515 -2.974 -14.907 1.00 89.56 270 LEU A CA 1
ATOM 2026 C C . LEU A 1 270 ? -5.010 -4.414 -15.036 1.00 89.56 270 LEU A C 1
ATOM 2028 O O . LEU A 1 270 ? -4.464 -5.191 -15.820 1.00 89.56 270 LEU A O 1
ATOM 2032 N N . PHE A 1 271 ? -6.002 -4.796 -14.230 1.00 89.56 271 PHE A N 1
ATOM 2033 C CA . PHE A 1 271 ? -6.399 -6.197 -14.074 1.00 89.56 271 PHE A CA 1
ATOM 2034 C C . PHE A 1 271 ? -7.774 -6.517 -14.666 1.00 89.56 271 PHE A C 1
ATOM 2036 O O . PHE A 1 271 ? -8.167 -7.681 -14.682 1.00 89.56 271 PHE A O 1
ATOM 2043 N N . GLY A 1 272 ? -8.519 -5.517 -15.143 1.00 88.19 272 GLY A N 1
ATOM 2044 C CA . GLY A 1 272 ? -9.871 -5.690 -15.682 1.00 88.19 272 GLY A CA 1
ATOM 2045 C C . GLY A 1 272 ? -10.918 -6.068 -14.630 1.00 88.19 272 GLY A C 1
ATOM 2046 O O . GLY A 1 272 ? -11.998 -6.539 -14.981 1.00 88.19 272 GLY A O 1
ATOM 2047 N N . VAL A 1 273 ? -10.611 -5.900 -13.338 1.00 87.88 273 VAL A N 1
ATOM 2048 C CA . VAL A 1 273 ? -11.487 -6.293 -12.224 1.00 87.88 273 VAL A CA 1
ATOM 2049 C C . VAL A 1 273 ? -11.871 -5.069 -11.402 1.00 87.88 273 VAL A C 1
ATOM 2051 O O . VAL A 1 273 ? -11.047 -4.486 -10.698 1.00 87.88 273 VAL A O 1
ATOM 2054 N N . ALA A 1 274 ? -13.151 -4.705 -11.441 1.00 85.88 274 ALA A N 1
ATOM 2055 C CA . ALA A 1 274 ? -13.686 -3.622 -10.627 1.00 85.88 274 ALA A CA 1
ATOM 2056 C C . ALA A 1 274 ? -13.933 -4.086 -9.180 1.00 85.88 274 ALA A C 1
ATOM 2058 O O . ALA A 1 274 ? -14.824 -4.891 -8.912 1.00 85.88 274 ALA A O 1
ATOM 2059 N N . LEU A 1 275 ? -13.178 -3.531 -8.227 1.00 86.50 275 LEU A N 1
ATOM 2060 C CA . LEU A 1 275 ? -13.332 -3.793 -6.788 1.00 86.50 275 LEU A CA 1
ATOM 2061 C C . LEU A 1 275 ? -14.276 -2.772 -6.134 1.00 86.50 275 LEU A C 1
ATOM 2063 O O . LEU A 1 275 ? -13.931 -2.101 -5.155 1.00 86.50 275 LEU A O 1
ATOM 2067 N N . THR A 1 276 ? -15.466 -2.614 -6.717 1.00 78.75 276 THR A N 1
ATOM 2068 C CA . THR A 1 276 ? -16.463 -1.630 -6.277 1.00 78.75 276 THR A CA 1
ATOM 2069 C C . THR A 1 276 ? -17.047 -2.029 -4.918 1.00 78.75 276 THR A C 1
ATOM 2071 O O . THR A 1 276 ? -17.602 -3.123 -4.795 1.00 78.75 276 THR A O 1
ATOM 2074 N N . PRO A 1 277 ? -16.974 -1.164 -3.888 1.00 75.38 277 PRO A N 1
ATOM 2075 C CA . PRO A 1 277 ? -17.561 -1.455 -2.585 1.00 75.38 277 PRO A CA 1
ATOM 2076 C C . PRO A 1 277 ? -19.070 -1.695 -2.680 1.00 75.38 277 PRO A C 1
ATOM 2078 O O . PRO A 1 277 ? -19.797 -0.872 -3.229 1.00 75.38 277 PRO A O 1
ATOM 2081 N N . LYS A 1 278 ? -19.579 -2.763 -2.053 1.00 70.06 278 LYS A N 1
ATOM 2082 C CA . LYS A 1 278 ? -21.028 -3.062 -1.963 1.00 70.06 278 LYS A CA 1
ATOM 2083 C C . LYS A 1 278 ? -21.832 -2.092 -1.073 1.00 70.06 278 LYS A C 1
ATOM 2085 O O . LYS A 1 278 ? -22.973 -2.381 -0.715 1.00 70.06 278 LYS A O 1
ATOM 2090 N N . ARG A 1 279 ? -21.249 -0.973 -0.635 1.00 66.25 279 ARG A N 1
ATOM 2091 C CA . ARG A 1 279 ? -21.869 -0.023 0.300 1.00 66.25 279 ARG A CA 1
ATOM 2092 C C . ARG A 1 279 ? -22.203 1.286 -0.413 1.00 66.25 279 ARG A C 1
ATOM 2094 O O . ARG A 1 279 ? -21.338 1.851 -1.071 1.00 66.25 279 ARG A O 1
ATOM 2101 N N . ASN A 1 280 ? -23.399 1.826 -0.158 1.00 56.09 280 ASN A N 1
ATOM 2102 C CA . ASN A 1 280 ? -23.676 3.246 -0.392 1.00 56.09 280 ASN A CA 1
ATOM 2103 C C . ASN A 1 280 ? -22.781 4.066 0.540 1.00 56.09 280 ASN A C 1
ATOM 2105 O O . ASN A 1 280 ? -22.980 4.098 1.760 1.00 56.09 280 ASN A O 1
ATOM 2109 N N . SER A 1 281 ? -21.735 4.651 -0.031 1.00 60.94 281 SER A N 1
ATOM 2110 C CA . SER A 1 281 ? -20.862 5.565 0.687 1.00 60.94 281 SER A CA 1
ATOM 2111 C C . SER A 1 281 ? -21.648 6.817 1.076 1.00 60.94 281 SER A C 1
ATOM 2113 O O . SER A 1 281 ? -22.421 7.335 0.279 1.00 60.94 281 SER A O 1
ATOM 2115 N N . MET A 1 282 ? -21.441 7.321 2.296 1.00 65.69 282 MET A N 1
ATOM 2116 C CA . MET A 1 282 ? -21.874 8.680 2.655 1.00 65.69 282 MET A CA 1
ATOM 2117 C C . MET A 1 282 ? -20.981 9.742 1.993 1.00 65.69 282 MET A C 1
ATOM 2119 O O . MET A 1 282 ? -21.280 10.934 2.109 1.00 65.69 282 MET A O 1
ATOM 2123 N N . ALA A 1 283 ? -19.889 9.321 1.344 1.00 72.38 283 ALA A N 1
ATOM 2124 C CA . ALA A 1 283 ? -19.010 10.197 0.593 1.00 72.38 283 ALA A CA 1
ATOM 2125 C C . ALA A 1 283 ? -19.717 10.711 -0.655 1.00 72.38 283 ALA A C 1
ATOM 2127 O O . ALA A 1 283 ? -20.294 9.931 -1.412 1.00 72.38 283 ALA A O 1
ATOM 2128 N N . MET A 1 284 ? -19.597 12.014 -0.870 1.00 84.12 284 MET A N 1
ATOM 2129 C CA . MET A 1 284 ? -20.013 12.651 -2.105 1.00 84.12 284 MET A CA 1
ATOM 2130 C C . MET A 1 284 ? -19.058 12.226 -3.219 1.00 84.12 284 MET A C 1
ATOM 2132 O O . MET A 1 284 ? -17.844 12.138 -3.028 1.00 84.12 284 MET A O 1
ATOM 2136 N N . SER A 1 285 ? -19.599 11.947 -4.385 1.00 87.00 285 SER A N 1
ATOM 2137 C CA . SER A 1 285 ? -18.873 11.581 -5.587 1.00 87.00 285 SER A CA 1
ATOM 2138 C C . SER A 1 285 ? -18.532 12.826 -6.397 1.00 87.00 285 SER A C 1
ATOM 2140 O O . SER A 1 285 ? -19.409 13.608 -6.749 1.00 87.00 285 SER A O 1
ATOM 2142 N N . PHE A 1 286 ? -17.245 13.013 -6.682 1.00 89.50 286 PHE A N 1
ATOM 2143 C CA . PHE A 1 286 ? -16.746 14.082 -7.536 1.00 89.50 286 PHE A CA 1
ATOM 2144 C C . PHE A 1 286 ? -16.080 13.480 -8.775 1.00 89.50 286 PHE A C 1
ATOM 2146 O O . PHE A 1 286 ? -14.993 12.901 -8.687 1.00 89.50 286 PHE A O 1
ATOM 2153 N N . ALA A 1 287 ? -16.753 13.581 -9.919 1.00 89.44 287 ALA A N 1
ATOM 2154 C CA . ALA A 1 287 ? -16.273 13.052 -11.185 1.00 89.44 287 ALA A CA 1
ATOM 2155 C C . ALA A 1 287 ? -15.292 14.012 -11.869 1.00 89.44 287 ALA A C 1
ATOM 2157 O O . ALA A 1 287 ? -15.561 15.205 -12.018 1.00 89.44 287 ALA A O 1
ATOM 2158 N N . ILE A 1 288 ? -14.160 13.470 -12.311 1.00 90.25 288 ILE A N 1
ATOM 2159 C CA . ILE A 1 288 ? -13.117 14.182 -13.048 1.00 90.25 288 ILE A CA 1
ATOM 2160 C C . ILE A 1 288 ? -13.061 13.608 -14.470 1.00 90.25 288 ILE A C 1
ATOM 2162 O O . ILE A 1 288 ? -13.033 12.383 -14.618 1.00 90.25 288 ILE A O 1
ATOM 2166 N N . PRO A 1 289 ? -13.038 14.454 -15.516 1.00 86.81 289 PRO A N 1
ATOM 2167 C CA . PRO A 1 289 ? -12.895 14.006 -16.890 1.00 86.81 289 PRO A CA 1
ATOM 2168 C C . PRO A 1 289 ? -11.656 13.123 -17.055 1.00 86.81 289 PRO A C 1
ATOM 2170 O O . PRO A 1 289 ? -10.611 13.438 -16.475 1.00 86.81 289 PRO A O 1
ATOM 2173 N N . PRO A 1 290 ? -11.704 12.089 -17.909 1.00 84.88 290 PRO A N 1
ATOM 2174 C CA . PRO A 1 290 ? -10.542 11.261 -18.230 1.00 84.88 290 PRO A CA 1
ATOM 2175 C C . PRO A 1 290 ? -9.569 11.979 -19.180 1.00 84.88 290 PRO A C 1
ATOM 2177 O O . PRO A 1 290 ? -9.118 11.443 -20.186 1.00 84.88 290 PRO A O 1
ATOM 2180 N N . THR A 1 291 ? -9.251 13.238 -18.876 1.00 83.38 291 THR A N 1
ATOM 2181 C CA . THR A 1 291 ? -8.209 14.036 -19.536 1.00 83.38 291 THR A CA 1
ATOM 2182 C C . THR A 1 291 ? -6.844 13.864 -18.869 1.00 83.38 291 THR A C 1
ATOM 2184 O O . THR A 1 291 ? -5.842 14.365 -19.371 1.00 83.38 291 THR A O 1
ATOM 2187 N N . TYR A 1 292 ? -6.804 13.182 -17.724 1.00 77.31 292 TYR A N 1
ATOM 2188 C CA . TYR A 1 292 ? -5.607 12.875 -16.951 1.00 77.31 292 TYR A CA 1
ATOM 2189 C C . TYR A 1 292 ? -5.542 11.367 -16.718 1.00 77.31 292 TYR A C 1
ATOM 2191 O O . TYR A 1 292 ? -6.584 10.721 -16.602 1.00 77.31 292 TYR A O 1
ATOM 2199 N N . THR A 1 293 ? -4.336 10.816 -16.556 1.00 76.75 293 THR A N 1
ATOM 2200 C CA . THR A 1 293 ? -4.216 9.465 -15.991 1.00 76.75 293 THR A CA 1
ATOM 2201 C C . THR A 1 293 ? -4.790 9.451 -14.569 1.00 76.75 293 THR A C 1
ATOM 2203 O O . THR A 1 293 ? -4.779 10.498 -13.904 1.00 76.75 293 THR A O 1
ATOM 2206 N N . PRO A 1 294 ? -5.277 8.308 -14.051 1.00 75.88 294 PRO A N 1
ATOM 2207 C CA . PRO A 1 294 ? -5.909 8.276 -12.735 1.00 75.88 294 PRO A CA 1
ATOM 2208 C C . PRO A 1 294 ? -5.014 8.818 -11.617 1.00 75.88 294 PRO A C 1
ATOM 2210 O O . PRO A 1 294 ? -5.472 9.546 -10.734 1.00 75.88 294 PRO A O 1
ATOM 2213 N N . MET A 1 295 ? -3.712 8.532 -11.690 1.00 74.75 295 MET A N 1
ATOM 2214 C CA . MET A 1 295 ? -2.736 9.025 -10.724 1.00 74.75 295 MET A CA 1
ATOM 2215 C C . MET A 1 295 ? -2.491 10.533 -10.874 1.00 74.75 295 MET A C 1
ATOM 2217 O O . MET A 1 295 ? -2.411 11.245 -9.871 1.00 74.75 295 MET A O 1
ATOM 2221 N N . ALA A 1 296 ? -2.418 11.049 -12.105 1.00 80.50 296 ALA A N 1
ATOM 2222 C CA . ALA A 1 296 ? -2.298 12.484 -12.351 1.00 80.50 296 ALA A CA 1
ATOM 2223 C C . ALA A 1 296 ? -3.539 13.248 -11.862 1.00 80.50 296 ALA A C 1
ATOM 2225 O O . ALA A 1 296 ? -3.399 14.250 -11.163 1.00 80.50 296 ALA A O 1
ATOM 2226 N N . ALA A 1 297 ? -4.745 12.755 -12.150 1.00 82.88 297 ALA A N 1
ATOM 2227 C CA . ALA A 1 297 ? -5.980 13.350 -11.647 1.00 82.88 297 ALA A CA 1
ATOM 2228 C C . ALA A 1 297 ? -6.051 13.294 -10.116 1.00 82.88 297 ALA A C 1
ATOM 2230 O O . ALA A 1 297 ? -6.304 14.321 -9.490 1.00 82.88 297 ALA A O 1
ATOM 2231 N N . TYR A 1 298 ? -5.755 12.153 -9.487 1.00 78.75 298 TYR A N 1
ATOM 2232 C CA . TYR A 1 298 ? -5.748 12.068 -8.025 1.00 78.75 298 TYR A CA 1
ATOM 2233 C C . TYR A 1 298 ? -4.828 13.119 -7.393 1.00 78.75 298 TYR A C 1
ATOM 2235 O O . TYR A 1 298 ? -5.230 13.801 -6.457 1.00 78.75 298 TYR A O 1
ATOM 2243 N N . ARG A 1 299 ? -3.620 13.314 -7.937 1.00 78.81 299 ARG A N 1
ATOM 2244 C CA . ARG A 1 299 ? -2.668 14.314 -7.425 1.00 78.81 299 ARG A CA 1
ATOM 2245 C C . ARG A 1 299 ? -3.143 15.743 -7.659 1.00 78.81 299 ARG A C 1
ATOM 2247 O O . ARG A 1 299 ? -3.107 16.549 -6.734 1.00 78.81 299 ARG A O 1
ATOM 2254 N N . THR A 1 300 ? -3.592 16.048 -8.873 1.00 86.31 300 THR A N 1
ATOM 2255 C CA . THR A 1 300 ? -4.053 17.389 -9.255 1.00 86.31 300 THR A CA 1
ATOM 2256 C C . THR A 1 300 ? -5.270 17.817 -8.438 1.00 86.31 300 THR A C 1
ATOM 2258 O O . THR A 1 300 ? -5.342 18.957 -7.985 1.00 86.31 300 THR A O 1
ATOM 2261 N N . PHE A 1 301 ? -6.214 16.902 -8.207 1.00 87.75 301 PHE A N 1
ATOM 2262 C CA . PHE A 1 301 ? -7.489 17.207 -7.561 1.00 87.75 301 PHE A CA 1
ATOM 2263 C C . PHE A 1 301 ? -7.531 16.864 -6.065 1.00 87.75 301 PHE A C 1
ATOM 2265 O O . PHE A 1 301 ? -8.524 17.181 -5.411 1.00 87.75 301 PHE A O 1
ATOM 2272 N N . ALA A 1 302 ? -6.470 16.288 -5.484 1.00 81.38 302 ALA A N 1
ATOM 2273 C CA . ALA A 1 302 ? -6.398 16.002 -4.047 1.00 81.38 302 ALA A CA 1
ATOM 2274 C C . ALA A 1 302 ? -6.637 17.243 -3.160 1.00 81.38 302 ALA A C 1
ATOM 2276 O O . ALA A 1 302 ? -7.490 17.151 -2.272 1.00 81.38 302 ALA A O 1
ATOM 2277 N N . PRO A 1 303 ? -6.006 18.416 -3.402 1.00 85.94 303 PRO A N 1
ATOM 2278 C CA . PRO A 1 303 ? -6.258 19.604 -2.582 1.00 85.94 303 PRO A CA 1
ATOM 2279 C C . PRO A 1 303 ? -7.719 20.068 -2.634 1.00 85.94 303 PRO A C 1
ATOM 2281 O O . PRO A 1 303 ? -8.290 20.445 -1.609 1.00 85.94 303 PRO A O 1
ATOM 2284 N N . LEU A 1 304 ? -8.342 20.002 -3.817 1.00 88.50 304 LEU A N 1
ATOM 2285 C CA . LEU A 1 304 ? -9.749 20.359 -4.002 1.00 88.50 304 LEU A CA 1
ATOM 2286 C C . LEU A 1 304 ? -10.668 19.367 -3.282 1.00 88.50 304 LEU A C 1
ATOM 2288 O O . LEU A 1 304 ? -11.555 19.784 -2.542 1.00 88.50 304 LEU A O 1
ATOM 2292 N N . ARG A 1 305 ? -10.422 18.063 -3.442 1.00 86.62 305 ARG A N 1
ATOM 2293 C CA . ARG A 1 305 ? -11.142 16.992 -2.740 1.00 86.62 305 ARG A CA 1
ATOM 2294 C C . ARG A 1 305 ? -11.132 17.216 -1.229 1.00 86.62 305 ARG A C 1
ATOM 2296 O O . ARG A 1 305 ? -12.181 17.159 -0.596 1.00 86.62 305 ARG A O 1
ATOM 2303 N N . GLU A 1 306 ? -9.965 17.495 -0.655 1.00 80.75 306 GLU A N 1
ATOM 2304 C CA . GLU A 1 306 ? -9.828 17.745 0.780 1.00 80.75 306 GLU A CA 1
ATOM 2305 C C . GLU A 1 306 ? -10.540 19.023 1.231 1.00 80.75 306 GLU A C 1
ATOM 2307 O O . GLU A 1 306 ? -11.165 19.045 2.292 1.00 80.75 306 GLU A O 1
ATOM 2312 N N . ALA A 1 307 ? -10.452 20.097 0.441 1.00 86.00 307 ALA A N 1
ATOM 2313 C CA . ALA A 1 307 ? -11.139 21.348 0.738 1.00 86.00 307 ALA A CA 1
ATOM 2314 C C . ALA A 1 307 ? -12.663 21.167 0.729 1.00 86.00 307 ALA A C 1
ATOM 2316 O O . ALA A 1 307 ? -13.329 21.590 1.674 1.00 86.00 307 ALA A O 1
ATOM 2317 N N . LEU A 1 308 ? -13.195 20.478 -0.285 1.00 87.31 308 LEU A N 1
ATOM 2318 C CA . LEU A 1 308 ? -14.610 20.124 -0.376 1.00 87.31 308 LEU A CA 1
ATOM 2319 C C . LEU A 1 308 ? -15.034 19.249 0.806 1.00 87.31 308 LEU A C 1
ATOM 2321 O O . LEU A 1 308 ? -16.057 19.520 1.433 1.00 87.31 308 LEU A O 1
ATOM 2325 N N . ALA A 1 309 ? -14.222 18.250 1.161 1.00 82.62 309 ALA A N 1
ATOM 2326 C CA . ALA A 1 309 ? -14.537 17.363 2.270 1.00 82.62 309 ALA A CA 1
ATOM 2327 C C . ALA A 1 309 ? -14.631 18.111 3.610 1.00 82.62 309 ALA A C 1
ATOM 2329 O O . ALA A 1 309 ? -15.585 17.929 4.371 1.00 82.62 309 ALA A O 1
ATOM 2330 N N . ARG A 1 310 ? -13.677 19.018 3.870 1.00 83.25 310 ARG A N 1
ATOM 2331 C CA . ARG A 1 310 ? -13.693 19.889 5.055 1.00 83.25 310 ARG A CA 1
ATOM 2332 C C . ARG A 1 310 ? -14.899 20.825 5.064 1.00 83.25 310 ARG A C 1
ATOM 2334 O O . ARG A 1 310 ? -15.548 20.950 6.097 1.00 83.25 310 ARG A O 1
ATOM 2341 N N . ALA A 1 311 ? -15.202 21.466 3.936 1.00 87.25 311 ALA A N 1
ATOM 2342 C CA . ALA A 1 311 ? -16.289 22.437 3.840 1.00 87.25 311 ALA A CA 1
ATOM 2343 C C . ALA A 1 311 ? -17.673 21.799 4.039 1.00 87.25 311 ALA A C 1
ATOM 2345 O O . ALA A 1 311 ? -18.536 22.388 4.682 1.00 87.25 311 ALA A O 1
ATOM 2346 N N . MET A 1 312 ? -17.881 20.589 3.516 1.00 86.00 312 MET A N 1
ATOM 2347 C CA . MET A 1 312 ? -19.172 19.899 3.592 1.00 86.00 312 MET A CA 1
ATOM 2348 C C . MET A 1 312 ? -19.355 19.075 4.870 1.00 86.00 312 MET A C 1
ATOM 2350 O O . MET A 1 312 ? -20.441 18.543 5.099 1.00 86.00 312 MET A O 1
ATOM 2354 N N . GLY A 1 313 ? -18.297 18.893 5.669 1.00 81.25 313 GLY A N 1
ATOM 2355 C CA . GLY A 1 313 ? -18.301 17.943 6.787 1.00 81.25 313 GLY A CA 1
ATOM 2356 C C . GLY A 1 313 ? -18.603 16.507 6.342 1.00 81.25 313 GLY A C 1
ATOM 2357 O O . GLY A 1 313 ? -19.089 15.699 7.134 1.00 81.25 313 GLY A O 1
ATOM 2358 N N . ARG A 1 314 ? -18.373 16.201 5.058 1.00 79.31 314 ARG A N 1
ATOM 2359 C CA . ARG A 1 314 ? -18.632 14.904 4.437 1.00 79.31 314 ARG A CA 1
ATOM 2360 C C . ARG A 1 314 ? -17.475 14.539 3.516 1.00 79.31 314 ARG A C 1
ATOM 2362 O O . ARG A 1 314 ? -16.929 15.421 2.866 1.00 79.31 314 ARG A O 1
ATOM 2369 N N . PRO A 1 315 ? -17.131 13.258 3.398 1.00 76.94 315 PRO A N 1
ATOM 2370 C CA . PRO A 1 315 ? -15.998 12.820 2.592 1.00 76.94 315 PRO A CA 1
ATOM 2371 C C . PRO A 1 315 ? -16.275 13.023 1.103 1.00 76.94 315 PRO A C 1
ATOM 2373 O O . PRO A 1 315 ? -17.431 12.972 0.678 1.00 76.94 315 PRO A O 1
ATOM 2376 N N . VAL A 1 316 ? -15.224 13.201 0.301 1.00 82.50 316 VAL A N 1
ATOM 2377 C CA . VAL A 1 316 ? -15.337 13.329 -1.160 1.00 82.50 316 VAL A CA 1
ATOM 2378 C C . VAL A 1 316 ? -14.508 12.252 -1.840 1.00 82.50 316 VAL A C 1
ATOM 2380 O O . VAL A 1 316 ? -13.295 12.164 -1.648 1.00 82.50 316 VAL A O 1
ATOM 2383 N N . ARG A 1 317 ? -15.168 11.434 -2.656 1.00 80.88 317 ARG A N 1
ATOM 2384 C CA . ARG A 1 317 ? -14.555 10.388 -3.470 1.00 80.88 317 ARG A CA 1
ATOM 2385 C C . ARG A 1 317 ? -14.356 10.900 -4.889 1.00 80.88 317 ARG A C 1
ATOM 2387 O O . ARG A 1 317 ? -15.328 11.276 -5.538 1.00 80.88 317 ARG A O 1
ATOM 2394 N N . LEU A 1 318 ? -13.123 10.841 -5.385 1.00 83.44 318 LEU A N 1
ATOM 2395 C CA . LEU A 1 318 ? -12.853 11.097 -6.798 1.00 83.44 318 LEU A CA 1
ATOM 2396 C C . LEU A 1 318 ? -13.294 9.899 -7.638 1.00 83.44 318 LEU A C 1
ATOM 2398 O O . LEU A 1 318 ? -12.997 8.753 -7.290 1.00 83.44 318 LEU A O 1
ATOM 2402 N N . ILE A 1 319 ? -13.997 10.173 -8.731 1.00 82.50 319 ILE A N 1
ATOM 2403 C CA . ILE A 1 319 ? -14.357 9.185 -9.746 1.00 82.50 319 ILE A CA 1
ATOM 2404 C C . ILE A 1 319 ? -13.723 9.622 -11.057 1.00 82.50 319 ILE A C 1
ATOM 2406 O O . ILE A 1 319 ? -13.885 10.763 -11.478 1.00 82.50 319 ILE A O 1
ATOM 2410 N N . ILE A 1 320 ? -12.992 8.711 -11.686 1.00 84.81 320 ILE A N 1
ATOM 2411 C CA . ILE A 1 320 ? -12.365 8.933 -12.985 1.00 84.81 320 ILE A CA 1
ATOM 2412 C C . ILE A 1 320 ? -12.897 7.817 -13.882 1.00 84.81 320 ILE A C 1
ATOM 2414 O O . ILE A 1 320 ? -12.481 6.670 -13.712 1.00 84.81 320 ILE A O 1
ATOM 2418 N N . PRO A 1 321 ? -13.898 8.114 -14.724 1.00 84.06 321 PRO A N 1
ATOM 2419 C CA . PRO A 1 321 ? -14.471 7.156 -15.668 1.00 84.06 321 PRO A CA 1
ATOM 2420 C C . PRO A 1 321 ? -13.437 6.704 -16.695 1.00 84.06 321 PRO A C 1
ATOM 2422 O O . PRO A 1 321 ? -12.442 7.395 -16.907 1.00 84.06 321 PRO A O 1
ATOM 2425 N N . ALA A 1 322 ? -13.676 5.563 -17.340 1.00 77.88 322 ALA A N 1
ATOM 2426 C CA . ALA A 1 322 ? -12.698 4.981 -18.263 1.00 77.88 322 ALA A CA 1
ATOM 2427 C C . ALA A 1 322 ? -12.454 5.870 -19.496 1.00 77.88 322 ALA A C 1
ATOM 2429 O O . ALA A 1 322 ? -11.331 5.987 -19.985 1.00 77.88 322 ALA A O 1
ATOM 2430 N N . ASP A 1 323 ? -13.511 6.519 -19.984 1.00 83.81 323 ASP A N 1
ATOM 2431 C CA . ASP A 1 323 ? -13.469 7.430 -21.120 1.00 83.81 323 ASP A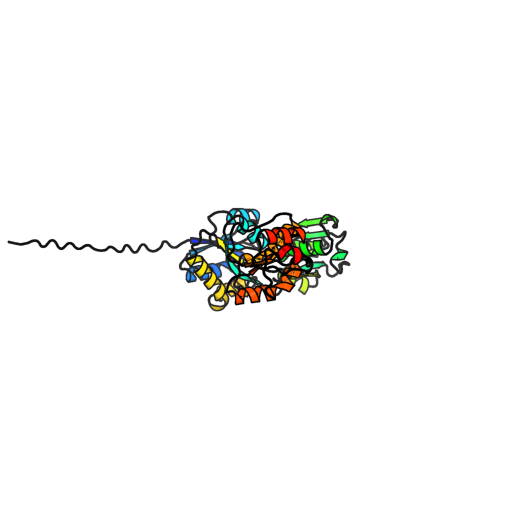 CA 1
ATOM 2432 C C . ASP A 1 323 ? -14.589 8.485 -21.038 1.00 83.81 323 ASP A C 1
ATOM 2434 O O . ASP A 1 323 ? -15.412 8.508 -20.117 1.00 83.81 323 ASP A O 1
ATOM 2438 N N . GLN A 1 324 ? -14.592 9.419 -21.990 1.00 86.88 324 GLN A N 1
ATOM 2439 C CA . GLN A 1 324 ? -15.577 10.500 -22.040 1.00 86.88 324 GLN A CA 1
ATOM 2440 C C . GLN A 1 324 ? -17.016 9.987 -22.226 1.00 86.88 324 GLN A C 1
ATOM 2442 O O . GLN A 1 324 ? -17.953 10.625 -21.745 1.00 86.88 324 GLN A O 1
ATOM 2447 N N . GLN A 1 325 ? -17.215 8.871 -22.928 1.00 86.69 325 GLN A N 1
ATOM 2448 C CA . GLN A 1 325 ? -18.543 8.305 -23.139 1.00 86.69 325 GLN A CA 1
ATOM 2449 C C . GLN A 1 325 ? -19.076 7.701 -21.838 1.00 86.69 325 GLN A C 1
ATOM 2451 O O . GLN A 1 325 ? -20.222 7.965 -21.475 1.00 86.69 325 GLN A O 1
ATOM 2456 N N . ASP A 1 326 ? -18.249 6.943 -21.122 1.00 85.25 326 ASP A N 1
ATOM 2457 C CA . ASP A 1 326 ? -18.564 6.386 -19.809 1.00 85.25 326 ASP A CA 1
ATOM 2458 C C . ASP A 1 326 ? -18.864 7.495 -18.792 1.00 85.25 326 ASP A C 1
ATOM 2460 O O . ASP A 1 326 ? -19.876 7.430 -18.093 1.00 85.25 326 ASP A O 1
ATOM 2464 N N . PHE A 1 327 ? -18.068 8.572 -18.802 1.00 89.69 327 PHE A N 1
ATOM 2465 C CA . PHE A 1 327 ? -18.303 9.760 -17.978 1.00 89.69 327 PHE A CA 1
ATOM 2466 C C . PHE A 1 327 ? -19.718 10.313 -18.171 1.00 89.69 327 PHE A C 1
ATOM 2468 O O . PHE A 1 327 ? -20.496 10.390 -17.221 1.00 89.69 327 PHE A O 1
ATOM 2475 N N . VAL A 1 328 ? -20.089 10.630 -19.415 1.00 87.88 328 VAL A N 1
ATOM 2476 C CA . VAL A 1 328 ? -21.403 11.214 -19.715 1.00 87.88 328 VAL A CA 1
ATOM 2477 C C . VAL A 1 328 ? -22.530 10.230 -19.391 1.00 87.88 328 VAL A C 1
ATOM 2479 O O . VAL A 1 328 ? -23.556 10.612 -18.834 1.00 87.88 328 VAL A O 1
ATOM 2482 N N . GLN A 1 329 ? -22.362 8.943 -19.704 1.00 87.56 329 GLN A N 1
ATOM 2483 C CA . GLN A 1 329 ? -23.385 7.920 -19.454 1.00 87.56 329 GLN A CA 1
ATOM 2484 C C . GLN A 1 329 ? -23.650 7.675 -17.967 1.00 87.56 329 GLN A C 1
ATOM 2486 O O . GLN A 1 329 ? -24.765 7.314 -17.587 1.00 87.56 329 GLN A O 1
ATOM 2491 N N . GLN A 1 330 ? -22.631 7.808 -17.128 1.00 86.75 330 GLN A N 1
ATOM 2492 C CA . GLN A 1 330 ? -22.777 7.743 -15.679 1.00 86.75 330 GLN A CA 1
ATOM 2493 C C . GLN A 1 330 ? -23.368 9.048 -15.125 1.00 86.75 330 GLN A C 1
ATOM 2495 O O . GLN A 1 330 ? -24.276 8.986 -14.296 1.00 86.75 330 GLN A O 1
ATOM 2500 N N . GLY A 1 331 ? -22.943 10.210 -15.634 1.00 85.69 331 GLY A N 1
ATOM 2501 C CA . GLY A 1 331 ? -23.506 11.514 -15.263 1.00 85.69 331 GLY A CA 1
ATOM 2502 C C . GLY A 1 331 ? -25.005 11.625 -15.561 1.00 85.69 331 GLY A C 1
ATOM 2503 O O . GLY A 1 331 ? -25.773 12.080 -14.721 1.00 85.69 331 GLY A O 1
ATOM 2504 N N . LEU A 1 332 ? -25.458 11.106 -16.708 1.00 85.62 332 LEU A N 1
ATOM 2505 C CA . LEU A 1 332 ? -26.882 11.036 -17.075 1.00 85.62 332 LEU A CA 1
ATOM 2506 C C . LEU A 1 332 ? -27.715 10.080 -16.204 1.00 85.62 332 LEU A C 1
ATOM 2508 O O . LEU A 1 332 ? -28.942 10.095 -16.281 1.00 85.62 332 LEU A O 1
ATOM 2512 N N . ARG A 1 333 ? -27.062 9.219 -15.419 1.00 86.19 333 ARG A N 1
ATOM 2513 C CA . ARG A 1 333 ? -27.691 8.272 -14.487 1.00 86.19 333 ARG A CA 1
ATOM 2514 C C . ARG A 1 333 ? -27.576 8.726 -13.030 1.00 86.19 333 ARG A C 1
ATOM 2516 O O . ARG A 1 333 ? -27.737 7.897 -12.138 1.00 86.19 333 ARG A O 1
ATOM 2523 N N . ASP A 1 334 ? -27.263 10.002 -12.803 1.00 82.19 334 ASP A N 1
ATOM 2524 C CA . ASP A 1 334 ? -27.062 10.600 -11.479 1.00 82.19 334 ASP A CA 1
ATOM 2525 C C . ASP A 1 334 ? -26.033 9.830 -10.632 1.00 82.19 334 ASP A C 1
ATOM 2527 O O .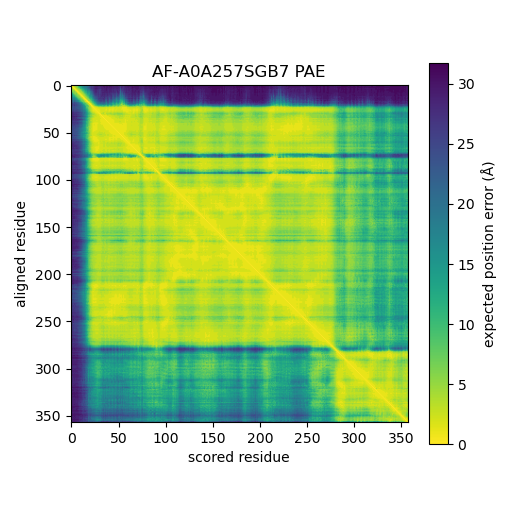 ASP A 1 334 ? -26.154 9.699 -9.415 1.00 82.19 334 ASP A O 1
ATOM 2531 N N . ALA A 1 335 ? -24.997 9.284 -11.280 1.00 82.75 335 ALA A N 1
ATOM 2532 C CA . ALA A 1 335 ? -23.944 8.541 -10.590 1.00 82.75 335 ALA A CA 1
ATOM 2533 C C . ALA A 1 335 ? -22.970 9.449 -9.816 1.00 82.75 335 ALA A C 1
ATOM 2535 O O . ALA A 1 335 ? -22.119 8.934 -9.082 1.00 82.75 335 ALA A O 1
ATOM 2536 N N . TYR A 1 336 ? -23.065 10.770 -10.014 1.00 87.94 336 TYR A N 1
ATOM 2537 C CA . TYR A 1 336 ? -22.157 11.785 -9.484 1.00 87.94 336 TYR A CA 1
ATOM 2538 C C . TYR A 1 336 ? -22.922 12.854 -8.705 1.00 87.94 336 TYR A C 1
ATOM 2540 O O . TYR A 1 336 ? -23.928 13.364 -9.188 1.00 87.94 336 TYR A O 1
ATOM 2548 N N . ASP A 1 337 ? -22.400 13.256 -7.548 1.00 88.88 337 ASP A N 1
ATOM 2549 C CA . ASP A 1 337 ? -22.913 14.407 -6.800 1.00 88.88 337 ASP A CA 1
ATOM 2550 C C . ASP A 1 337 ? -22.348 15.727 -7.352 1.00 88.88 337 ASP A C 1
ATOM 2552 O O . ASP A 1 337 ? -23.020 16.755 -7.354 1.00 88.88 337 ASP A O 1
ATOM 2556 N N . PHE A 1 338 ? -21.101 15.691 -7.831 1.00 88.56 338 PHE A N 1
ATOM 2557 C CA . PHE A 1 338 ? -20.406 16.796 -8.483 1.00 88.56 338 PHE A CA 1
ATOM 2558 C C . PHE A 1 338 ? -19.623 16.269 -9.683 1.00 88.56 338 PHE A C 1
ATOM 2560 O O . PHE A 1 338 ? -19.064 15.172 -9.628 1.00 88.56 338 PHE A O 1
ATOM 2567 N N . SER A 1 339 ? -19.489 17.065 -10.739 1.00 89.69 339 SER A N 1
ATOM 2568 C CA . SER A 1 339 ? -18.612 16.732 -11.859 1.00 89.69 339 SER A CA 1
ATOM 2569 C C . SER A 1 339 ? -17.875 17.969 -12.366 1.00 89.69 339 SER A C 1
ATOM 2571 O O . SER A 1 339 ? -18.398 19.085 -12.364 1.00 89.69 339 SER A O 1
ATOM 2573 N N . LEU A 1 340 ? -16.615 17.784 -12.759 1.00 89.31 340 LEU A N 1
ATOM 2574 C CA . LEU A 1 340 ? -15.894 18.768 -13.554 1.00 89.31 340 LEU A CA 1
ATOM 2575 C C . LEU A 1 340 ? -16.200 18.473 -15.021 1.00 89.31 340 LEU A C 1
ATOM 2577 O O . LEU A 1 340 ? -15.965 17.363 -15.483 1.00 89.31 340 LEU A O 1
ATOM 2581 N N . LEU A 1 341 ? -16.705 19.455 -15.762 1.00 86.44 341 LEU A N 1
ATOM 2582 C CA . LEU A 1 341 ? -17.070 19.272 -17.165 1.00 86.44 341 LEU A CA 1
ATOM 2583 C C . LEU A 1 341 ? -16.082 19.988 -18.079 1.00 86.44 341 LEU A C 1
ATOM 2585 O O . LEU A 1 341 ? -15.746 21.154 -17.871 1.00 86.44 341 LEU A O 1
ATOM 2589 N N . THR A 1 342 ? -15.654 19.308 -19.141 1.00 84.06 342 THR A N 1
ATOM 2590 C CA . THR A 1 342 ? -15.022 19.993 -20.277 1.00 84.06 342 THR A CA 1
ATOM 2591 C C . THR A 1 342 ? -16.090 20.752 -21.076 1.00 84.06 342 THR A C 1
ATOM 2593 O O . THR A 1 342 ? -17.256 20.347 -21.052 1.00 84.06 342 THR A O 1
ATOM 2596 N N . PRO A 1 343 ? -15.737 21.796 -21.856 1.00 84.44 343 PRO A N 1
ATOM 2597 C CA . PRO A 1 343 ? -16.712 22.519 -22.679 1.00 84.44 343 PRO A CA 1
ATOM 2598 C C . PRO A 1 343 ? -17.568 21.614 -23.581 1.00 84.44 343 PRO A C 1
ATOM 2600 O O . PRO A 1 343 ? -18.748 21.891 -23.786 1.00 84.44 343 PRO A O 1
ATOM 2603 N N . ALA A 1 344 ? -17.001 20.505 -24.071 1.00 81.00 344 ALA A N 1
ATOM 2604 C CA . ALA A 1 344 ? -17.713 19.524 -24.887 1.00 81.00 344 ALA A CA 1
ATOM 2605 C C . ALA A 1 344 ? -18.770 18.728 -24.095 1.00 81.00 344 ALA A C 1
ATOM 2607 O O . ALA A 1 344 ? -19.828 18.407 -24.633 1.00 81.00 344 ALA A O 1
ATOM 2608 N N . MET A 1 345 ? -18.508 18.431 -22.819 1.00 84.50 345 MET A N 1
ATOM 2609 C CA . MET A 1 345 ? -19.405 17.649 -21.957 1.00 84.50 345 MET A CA 1
ATOM 2610 C C . MET A 1 345 ? -20.584 18.475 -21.433 1.00 84.50 345 MET A C 1
ATOM 2612 O O . MET A 1 345 ? -21.667 17.931 -21.226 1.00 84.50 345 MET A O 1
ATOM 2616 N N . VAL A 1 346 ? -20.417 19.796 -21.289 1.00 83.50 346 VAL A N 1
ATOM 2617 C CA . VAL A 1 346 ? -21.468 20.695 -20.779 1.00 83.50 346 VAL A CA 1
ATOM 2618 C C . VAL A 1 346 ? -22.772 20.534 -21.568 1.00 83.50 346 VAL A C 1
ATOM 2620 O O . VAL A 1 346 ? -23.845 20.470 -20.981 1.00 83.50 346 VAL A O 1
ATOM 2623 N N . THR A 1 347 ? -22.718 20.426 -22.897 1.00 80.69 347 THR A N 1
ATOM 2624 C CA . THR A 1 347 ? -23.931 20.271 -23.723 1.00 80.69 347 THR A CA 1
ATOM 2625 C C . THR A 1 347 ? -24.695 18.978 -23.423 1.00 80.69 347 THR A C 1
ATOM 2627 O O . THR A 1 347 ? -25.923 18.982 -23.486 1.00 80.69 347 THR A O 1
ATOM 2630 N N . ALA A 1 348 ? -23.992 17.899 -23.069 1.00 78.19 348 ALA A N 1
ATOM 2631 C CA . ALA A 1 348 ? -24.596 16.603 -22.778 1.00 78.19 348 ALA A CA 1
ATOM 2632 C C . ALA A 1 348 ? -25.231 16.546 -21.377 1.00 78.19 348 ALA A C 1
ATOM 2634 O O . ALA A 1 348 ? -26.300 15.962 -21.223 1.00 78.19 348 ALA A O 1
ATOM 2635 N N . GLU A 1 349 ? -24.623 17.196 -20.380 1.00 75.94 349 GLU A N 1
ATOM 2636 C CA . GLU A 1 349 ? -25.050 17.110 -18.970 1.00 75.94 349 GLU A CA 1
ATOM 2637 C C . GLU A 1 349 ? -25.852 18.324 -18.469 1.00 75.94 349 GLU A C 1
ATOM 2639 O O . GLU A 1 349 ? -26.370 18.317 -17.355 1.00 75.94 349 GLU A O 1
ATOM 2644 N N . ARG A 1 350 ? -26.061 19.351 -19.306 1.00 74.62 350 ARG A N 1
ATOM 2645 C CA . ARG A 1 350 ? -26.859 20.562 -18.993 1.00 74.62 350 ARG A CA 1
ATOM 2646 C C . ARG A 1 350 ? -28.267 20.299 -18.442 1.00 74.62 350 ARG A C 1
ATOM 2648 O O . ARG A 1 350 ? -28.876 21.217 -17.905 1.00 74.62 350 ARG A O 1
ATOM 2655 N N . ARG A 1 351 ? -28.826 19.105 -18.662 1.00 73.62 351 ARG A N 1
ATOM 2656 C CA . ARG A 1 351 ? -30.171 18.726 -18.197 1.00 73.62 351 ARG A CA 1
ATOM 2657 C C . ARG A 1 351 ? -30.174 18.031 -16.836 1.00 73.62 351 ARG A C 1
ATOM 2659 O O . ARG A 1 351 ? -31.231 17.979 -16.220 1.00 73.62 351 ARG A O 1
ATOM 2666 N N . THR A 1 352 ? -29.036 17.499 -16.400 1.00 76.12 352 THR A N 1
ATOM 2667 C CA . THR A 1 352 ? -28.902 16.723 -15.159 1.00 76.12 352 THR A CA 1
ATOM 2668 C C . THR A 1 352 ? -28.068 17.448 -14.107 1.00 76.12 352 THR A C 1
ATOM 2670 O O . THR A 1 352 ? -28.233 17.182 -12.922 1.00 76.12 352 THR A O 1
ATOM 2673 N N . MET A 1 353 ? -27.230 18.413 -14.502 1.00 79.75 353 MET A N 1
ATOM 2674 C CA . MET A 1 353 ? -26.370 19.155 -13.578 1.00 79.75 353 MET A CA 1
ATOM 2675 C C . MET A 1 353 ? -26.568 20.669 -13.637 1.00 79.75 353 MET A C 1
ATOM 2677 O O . MET A 1 353 ? -26.750 21.260 -14.703 1.00 79.75 353 MET A O 1
ATOM 2681 N N . THR A 1 354 ? -26.471 21.303 -12.466 1.00 84.44 354 THR A N 1
ATOM 2682 C CA . THR A 1 354 ? -26.527 22.761 -12.304 1.00 84.44 354 THR A CA 1
ATOM 2683 C C . THR A 1 354 ? -25.107 23.319 -12.169 1.00 84.44 354 THR A C 1
ATOM 2685 O O . THR A 1 354 ? -24.376 22.866 -11.287 1.00 84.44 354 THR A O 1
ATOM 2688 N N . PRO A 1 355 ? -24.697 24.306 -12.991 1.00 84.56 355 PRO A N 1
ATOM 2689 C CA . PRO A 1 355 ? -23.399 24.963 -12.841 1.00 84.56 355 PRO A CA 1
ATOM 2690 C C . PRO A 1 355 ? -23.247 25.613 -11.459 1.00 84.56 355 PRO A C 1
ATOM 2692 O O . PRO A 1 355 ? -24.152 26.312 -11.005 1.00 84.56 355 PRO A O 1
ATOM 2695 N N . LEU A 1 356 ? -22.105 25.391 -10.802 1.00 81.62 356 LEU A N 1
ATOM 2696 C CA . LEU A 1 356 ? -21.814 25.926 -9.463 1.00 81.62 356 LEU A CA 1
ATOM 2697 C C . LEU A 1 356 ? -20.878 27.147 -9.472 1.00 81.62 356 LEU A C 1
ATOM 2699 O O . LEU A 1 356 ? -20.805 27.846 -8.462 1.00 81.62 356 LEU A O 1
ATOM 2703 N N . ALA A 1 357 ? -20.162 27.390 -10.574 1.00 67.19 357 ALA A N 1
ATOM 2704 C CA . ALA A 1 357 ? -19.230 28.503 -10.758 1.00 67.19 357 ALA A CA 1
ATOM 2705 C C . ALA A 1 357 ? -19.089 28.868 -12.239 1.00 67.19 357 ALA A C 1
ATOM 2707 O O . ALA A 1 357 ? -19.183 27.937 -13.077 1.00 67.19 357 ALA A O 1
#

Sequence (357 aa):
MIIPIRILLYLIFFVFSPAAQAQLRLLLPPVSSPATMYAAFAPLAAYLGKATGETVTLHFSANLDSFYAEAKMPVAQVTFFCPIAYLKVAHEDRYFPLAEVNPTPGGDRSVILVRRDSPIHNVLQLRGSSFVVGDPACAASSLIPLTLLQEAGLTPKDFHVFRHTGSDQSALMDVAARFYDATAVAENVAAPYLRAGTLRVIGQAPVGPGDLLAASNKVPAPLRARLATALLAATRNAPAAMTALAGMVRGFQPVEDGDYAVLRTLYADLFGVALTPKRNSMAMSFAIPPTYTPMAAYRTFAPLREALARAMGRPVRLIIPADQQDFVQQGLRDAYDFSLLTPAMVTAERRTMTPLA

Secondary structure (DSSP, 8-state):
-----------------PPPPPEEEEEE-SSS-HHHHHHHHHHHHHHHHHHHSSEEEEEE-SSHHHHHHHHHSTT-SEEEE-HHHHHHHHTTS-EEEEEEEEEPTTTTEEEEEEETT-S--SGGGGTTSEEEE--TT-IIIIIHHHHHHHHTT--GGGSSEEEE-S-HHHHHHHHHTTS-SEEEEEHHHHHHHHHTTSEEEEEEEE--S--EEEEETTS-HHHHHHHHHHHHHHHHH-HHHHHHTTTTEEEEE---GGGGHHHHHHHHHHHS-----SS--SSEEEE--TTS-HHHHHHHHHHHHHHHHHHHTS-EEEE--SSHHHHHHHHTTT--SEE---HHHHHHHTTT-----

Nearest PDB structures (foldseek):
  7zck-assembly1_C  TM=8.435E-01  e=2.189E-20  Synechococcus sp. MIT S9220
  6x8w-assembly1_A  TM=8.579E-01  e=1.425E-18  Chrysiogenes arsenatis
  6x6b-assembly1_A  TM=8.689E-01  e=4.972E-17  Chrysiogenes arsenatis
  6esk-assembly1_A  TM=8.009E-01  e=1.521E-17  Pseudorhizobium banfieldiae
  6eu7-assembly4_D  TM=8.135E-01  e=1.118E-16  Pseudorhizobium banfieldiae

Radius of gyration: 24.76 Å; Cα contacts (8 Å, |Δi|>4): 654; chains: 1; bounding box: 78×47×94 Å

Mean predicted aligned error: 8.75 Å

Foldseek 3Di:
DDDDDPDPPPPPPPPPPPPPADEAEEEEEPQDDPVLVCLQCVLVQVLLCVLQVHRYDYDYAPHPVSSLVVLQDPRHFKYWAWLQSCLSRCQVFPKWFLWFFPWDPQQQKKFKKFFLPAPDQALLSQQQFAEEFAACRHLSRHLVVQLVCVVSVHDCVRYPHYYYPNHPVVRLVCRLVVVGGIGMGRVLSCVVCVVVSGMDTRDMDGSFGGITMIGGPVQDPVSSNSSSVSQQCCLPRRVSSCVSNVSTGNGIHDDGPLSSLLVQVSCCVRPVDRSHHPDDAQAAEEEEALPDDSRRCCVVCVVVQVVVCVVVVHHHHYDYAPHPVRSLVCLVVVVHPHYDDDPVSCVSNVVRDDDPD

pLDDT: mean 87.68, std 12.56, range [38.38, 98.88]

Solvent-accessible surface area (backbone atoms only — not comparable to full-atom values): 19382 Å² total; per-residue (Å²): 140,87,82,85,83,82,78,81,78,81,76,79,75,78,77,78,68,74,77,77,71,51,78,37,30,37,34,37,63,55,84,62,56,69,68,59,50,45,62,27,44,48,48,41,31,54,47,52,14,69,70,63,69,32,49,50,42,85,41,76,32,90,36,69,69,51,33,56,55,48,66,73,35,95,72,38,34,27,34,52,30,41,40,47,47,39,44,71,43,42,23,81,43,62,55,41,60,36,29,27,47,35,53,36,82,42,50,54,27,17,29,32,33,28,35,55,87,51,92,61,75,39,65,76,60,46,61,63,34,31,38,30,31,8,23,75,43,34,38,25,18,29,59,47,49,52,48,54,35,47,76,66,75,40,55,73,82,44,26,76,39,68,51,71,65,65,27,49,67,56,21,53,48,36,22,69,71,66,77,27,54,25,26,28,29,27,36,45,77,44,40,66,42,47,74,71,54,52,30,38,76,40,43,74,46,71,48,68,72,58,38,30,39,28,30,27,72,86,44,52,68,72,57,47,51,42,52,22,55,44,47,58,40,27,66,78,77,29,54,69,22,40,62,45,26,50,89,57,30,70,37,42,39,89,53,54,75,49,66,46,35,57,60,37,49,54,42,22,75,74,69,76,48,78,53,64,56,82,59,89,64,85,44,44,32,35,33,43,62,56,85,45,57,68,68,56,42,50,62,72,44,42,67,56,38,52,51,51,17,64,74,68,76,38,51,50,21,65,41,65,42,93,36,69,66,52,39,52,59,38,48,76,64,68,70,46,78,39,70,57,71,55,84,78,47,44,77,76,42,61,88,75,54,78,87,89,124